Protein AF-A0A336MGF5-F1 (afdb_monomer_lite)

InterPro domains:
  IPR032062 Protein of unknown function DUF4803 [PF16061] (201-349)

Structure (mmCIF, N/CA/C/O backbone):
data_AF-A0A336MGF5-F1
#
_entry.id   AF-A0A336MGF5-F1
#
loop_
_atom_site.group_PDB
_atom_site.id
_atom_site.type_symbol
_atom_site.label_atom_id
_atom_site.label_alt_id
_atom_site.label_comp_id
_atom_site.label_asym_id
_atom_site.label_entity_id
_atom_site.label_seq_id
_atom_site.pdbx_PDB_ins_code
_atom_site.Cartn_x
_atom_site.Cartn_y
_atom_site.Cartn_z
_atom_site.occupancy
_atom_site.B_iso_or_equiv
_atom_site.auth_seq_id
_atom_site.auth_comp_id
_atom_site.auth_asym_id
_atom_site.auth_atom_id
_atom_site.pdbx_PDB_model_num
ATOM 1 N N . MET A 1 1 ? -18.785 -1.564 -81.494 1.00 33.06 1 MET A N 1
ATOM 2 C CA . MET A 1 1 ? -19.168 -2.661 -80.577 1.00 33.06 1 MET A CA 1
ATOM 3 C C . MET A 1 1 ? -18.343 -2.536 -79.312 1.00 33.06 1 MET A C 1
ATOM 5 O O . MET A 1 1 ? -17.205 -2.102 -79.390 1.00 33.06 1 MET A O 1
ATOM 9 N N . ARG A 1 2 ? -18.985 -2.800 -78.174 1.00 31.34 2 ARG A N 1
ATOM 10 C CA . ARG A 1 2 ? -18.570 -2.496 -76.798 1.00 31.34 2 ARG A CA 1
ATOM 11 C C . ARG A 1 2 ? -17.114 -2.870 -76.480 1.00 31.34 2 ARG A C 1
ATOM 13 O O . ARG A 1 2 ? -16.749 -4.030 -76.618 1.00 31.34 2 ARG A O 1
ATOM 20 N N . TYR A 1 3 ? -16.353 -1.908 -75.958 1.00 29.70 3 TYR A N 1
ATOM 21 C CA . TYR A 1 3 ? -15.193 -2.173 -75.107 1.00 29.70 3 TYR A CA 1
ATOM 22 C C . TYR A 1 3 ? -15.678 -2.208 -73.654 1.00 29.70 3 TYR A C 1
ATOM 24 O O . TYR A 1 3 ? -16.155 -1.204 -73.132 1.00 29.70 3 TYR A O 1
ATOM 32 N N . PHE A 1 4 ? -15.599 -3.382 -73.035 1.00 33.72 4 PHE A N 1
ATOM 33 C CA . PHE A 1 4 ? -15.718 -3.592 -71.594 1.00 33.72 4 PHE A CA 1
ATOM 34 C C . PHE A 1 4 ? -14.591 -4.559 -71.213 1.00 33.72 4 PHE A C 1
ATOM 36 O O . PHE A 1 4 ? -14.563 -5.685 -71.698 1.00 33.72 4 PHE A O 1
ATOM 43 N N . ASN A 1 5 ? -13.632 -4.066 -70.434 1.00 28.97 5 ASN A N 1
ATOM 44 C CA . ASN A 1 5 ? -12.507 -4.768 -69.805 1.00 28.97 5 ASN A CA 1
ATOM 45 C C . ASN A 1 5 ? -11.936 -3.740 -68.798 1.00 28.97 5 ASN A C 1
ATOM 47 O O . ASN A 1 5 ? -11.791 -2.581 -69.171 1.00 28.97 5 ASN A O 1
ATOM 51 N N . THR A 1 6 ? -11.663 -4.004 -67.519 1.00 35.12 6 THR A N 1
ATOM 52 C CA . THR A 1 6 ? -11.442 -5.271 -66.815 1.00 35.12 6 THR A CA 1
ATOM 53 C C . THR A 1 6 ? -11.690 -5.055 -65.309 1.00 35.12 6 THR A C 1
ATOM 55 O O . THR A 1 6 ? -11.417 -3.983 -64.771 1.00 35.12 6 THR A O 1
ATOM 58 N N . ASN A 1 7 ? -12.221 -6.093 -64.663 1.00 30.45 7 ASN A N 1
ATOM 59 C CA . ASN A 1 7 ? -12.458 -6.300 -63.229 1.00 30.45 7 ASN A CA 1
ATOM 60 C C . ASN A 1 7 ? -11.236 -5.989 -62.338 1.00 30.45 7 ASN A C 1
ATOM 62 O O . ASN A 1 7 ? -10.098 -6.207 -62.740 1.00 30.45 7 ASN A O 1
ATOM 66 N N . TYR A 1 8 ? -11.432 -5.376 -61.163 1.00 38.47 8 TYR A N 1
ATOM 67 C CA . TYR A 1 8 ? -11.585 -6.067 -59.867 1.00 38.47 8 TYR A CA 1
ATOM 68 C C . TYR A 1 8 ? -10.577 -7.208 -59.660 1.00 38.47 8 TYR A C 1
ATOM 70 O O . TYR A 1 8 ? -10.730 -8.268 -60.251 1.00 38.47 8 TYR A O 1
ATOM 78 N N . ILE A 1 9 ? -9.589 -6.964 -58.793 1.00 35.75 9 ILE A N 1
ATOM 79 C CA . ILE A 1 9 ? -9.128 -7.777 -57.648 1.00 35.75 9 ILE A CA 1
ATOM 80 C C . ILE A 1 9 ? -7.899 -7.026 -57.104 1.00 35.75 9 ILE A C 1
ATOM 82 O O . ILE A 1 9 ? -6.764 -7.254 -57.503 1.00 35.75 9 ILE A O 1
ATOM 86 N N . ILE A 1 10 ? -8.134 -6.052 -56.221 1.00 35.75 10 ILE A N 1
ATOM 87 C CA . ILE A 1 10 ? -7.136 -5.677 -55.218 1.00 35.75 10 ILE A CA 1
ATOM 88 C C . ILE A 1 10 ? -7.645 -6.326 -53.947 1.00 35.75 10 ILE A C 1
ATOM 90 O O . ILE A 1 10 ? -8.631 -5.893 -53.350 1.00 35.75 10 ILE A O 1
ATOM 94 N N . SER A 1 11 ? -7.023 -7.459 -53.645 1.00 33.91 11 SER A N 1
ATOM 95 C CA . SER A 1 11 ? -7.280 -8.267 -52.473 1.00 33.91 11 SER A CA 1
ATOM 96 C C . SER A 1 11 ? -7.230 -7.406 -51.221 1.00 33.91 11 SER A C 1
ATOM 98 O O . SER A 1 11 ? -6.234 -6.755 -50.911 1.00 33.91 11 SER A O 1
ATOM 100 N N . ILE A 1 12 ? -8.346 -7.461 -50.507 1.00 34.75 12 ILE A N 1
ATOM 101 C CA . ILE A 1 12 ? -8.486 -7.165 -49.093 1.00 34.75 12 ILE A CA 1
ATOM 102 C C . ILE A 1 12 ? -7.440 -8.016 -48.368 1.00 34.75 12 ILE A C 1
ATOM 104 O O . ILE A 1 12 ? -7.666 -9.187 -48.066 1.00 34.75 12 ILE A O 1
ATOM 108 N N . LEU A 1 13 ? -6.267 -7.440 -48.121 1.00 32.84 13 LEU A N 1
ATOM 109 C CA . LEU A 1 13 ? -5.350 -7.962 -47.125 1.00 32.84 13 LEU A CA 1
ATOM 110 C C . LEU A 1 13 ? -5.934 -7.516 -45.790 1.00 32.84 13 LEU A C 1
ATOM 112 O O . LEU A 1 13 ? -5.762 -6.384 -45.342 1.00 32.84 13 LEU A O 1
ATOM 116 N N . PHE A 1 14 ? -6.742 -8.420 -45.237 1.00 34.44 14 PHE A N 1
ATOM 117 C CA . PHE A 1 14 ? -7.121 -8.479 -43.837 1.00 34.44 14 PHE A CA 1
ATOM 118 C C . PHE A 1 14 ? -5.841 -8.307 -43.005 1.00 34.44 14 PHE A C 1
ATOM 120 O O . PHE A 1 14 ? -5.171 -9.271 -42.645 1.00 34.44 14 PHE A O 1
ATOM 127 N N . ILE A 1 15 ? -5.496 -7.063 -42.672 1.00 35.25 15 ILE A N 1
ATOM 128 C CA . ILE A 1 15 ? -4.812 -6.780 -41.418 1.00 35.25 15 ILE A CA 1
ATOM 129 C C . ILE A 1 15 ? -5.893 -7.033 -40.380 1.00 35.25 15 ILE A C 1
ATOM 131 O O . ILE A 1 15 ? -6.630 -6.139 -39.967 1.00 35.25 15 ILE A O 1
ATOM 135 N N . SER A 1 16 ? -6.061 -8.310 -40.041 1.00 32.62 16 SER A N 1
ATOM 136 C CA . SER A 1 16 ? -6.659 -8.694 -38.782 1.00 32.62 16 SER A CA 1
ATOM 137 C C . SER A 1 16 ? -5.954 -7.853 -37.732 1.00 32.62 16 SER A C 1
ATOM 139 O O . SER A 1 16 ? -4.754 -8.022 -37.501 1.00 32.62 16 SER A O 1
ATOM 141 N N . LEU A 1 17 ? -6.704 -6.917 -37.150 1.00 31.48 17 LEU A N 1
ATOM 142 C CA . LEU A 1 17 ? -6.459 -6.414 -35.817 1.00 31.48 17 LEU A CA 1
ATOM 143 C C . LEU A 1 17 ? -6.298 -7.639 -34.907 1.00 31.48 17 LEU A C 1
ATOM 145 O O . LEU A 1 17 ? -7.237 -8.092 -34.263 1.00 31.48 17 LEU A O 1
ATOM 149 N N . LEU A 1 18 ? -5.087 -8.176 -34.837 1.00 33.62 18 LEU A N 1
ATOM 150 C CA . LEU A 1 18 ? -4.577 -8.706 -33.596 1.00 33.62 18 LEU A CA 1
ATOM 151 C C . LEU A 1 18 ? -4.303 -7.458 -32.771 1.00 33.62 18 LEU A C 1
ATOM 153 O O . LEU A 1 18 ? -3.195 -6.928 -32.735 1.00 33.62 18 LEU A O 1
ATOM 157 N N . THR A 1 19 ? -5.367 -6.941 -32.155 1.00 33.25 19 THR A N 1
ATOM 158 C CA . THR A 1 19 ? -5.234 -6.189 -30.918 1.00 33.25 19 THR A CA 1
ATOM 159 C C . THR A 1 19 ? -4.435 -7.091 -29.991 1.00 33.25 19 THR A C 1
ATOM 161 O O . THR A 1 19 ? -4.987 -8.021 -29.405 1.00 33.25 19 THR A O 1
ATOM 164 N N . LEU A 1 20 ? -3.119 -6.880 -29.935 1.00 33.62 20 LEU A N 1
ATOM 165 C CA . LEU A 1 20 ? -2.262 -7.441 -28.905 1.00 33.62 20 LEU A CA 1
ATOM 166 C C . LEU A 1 20 ? -2.922 -7.080 -27.570 1.00 33.62 20 LEU A C 1
ATOM 168 O O . LEU A 1 20 ? -3.019 -5.892 -27.252 1.00 33.62 20 LEU A O 1
ATOM 172 N N . PRO A 1 21 ? -3.420 -8.057 -26.795 1.00 39.34 21 PRO A N 1
ATOM 173 C CA . PRO A 1 21 ? -4.157 -7.769 -25.576 1.00 39.34 21 PRO A CA 1
ATOM 174 C C . PRO A 1 21 ? -3.166 -7.508 -24.442 1.00 39.34 21 PRO A C 1
ATOM 176 O O . PRO A 1 21 ? -3.151 -8.231 -23.463 1.00 39.34 21 PRO A O 1
ATOM 179 N N . HIS A 1 22 ? -2.259 -6.542 -24.587 1.00 41.38 22 HIS A N 1
ATOM 180 C CA . HIS A 1 22 ? -1.179 -6.346 -23.619 1.00 41.38 22 HIS A CA 1
ATOM 181 C C . HIS A 1 22 ? -0.763 -4.875 -23.523 1.00 41.38 22 HIS A C 1
ATOM 183 O O . HIS A 1 22 ? 0.339 -4.513 -23.916 1.00 41.38 22 HIS A O 1
ATOM 189 N N . CYS A 1 23 ? -1.650 -4.019 -22.999 1.00 32.31 23 CYS A N 1
ATOM 190 C CA . CYS A 1 23 ? -1.237 -2.788 -22.297 1.00 32.31 23 CYS A CA 1
ATOM 191 C C . CYS A 1 23 ? -2.324 -2.158 -21.394 1.00 32.31 23 CYS A C 1
ATOM 193 O O . CYS A 1 23 ? -2.196 -1.002 -21.004 1.00 32.31 23 CYS A O 1
ATOM 195 N N . TYR A 1 24 ? -3.403 -2.880 -21.055 1.00 36.78 24 TYR A N 1
ATOM 196 C CA . TYR A 1 24 ? -4.498 -2.334 -20.230 1.00 36.78 24 TYR A CA 1
ATOM 197 C C . TYR A 1 24 ? -4.428 -2.714 -18.743 1.00 36.78 24 TYR A C 1
ATOM 199 O O . TYR A 1 24 ? -4.936 -1.964 -17.915 1.00 36.78 24 TYR A O 1
ATOM 207 N N . ALA A 1 25 ? -3.734 -3.801 -18.387 1.00 41.50 25 ALA A N 1
ATOM 208 C CA . ALA A 1 25 ? -3.779 -4.358 -17.031 1.00 41.50 25 ALA A CA 1
ATOM 209 C C . ALA A 1 25 ? -3.294 -3.388 -15.929 1.00 41.50 25 ALA A C 1
ATOM 211 O O . ALA A 1 25 ? -3.914 -3.283 -14.881 1.00 41.50 25 ALA A O 1
ATOM 212 N N . VAL A 1 26 ? -2.231 -2.606 -16.168 1.00 44.34 26 VAL A N 1
ATOM 213 C CA . VAL A 1 26 ? -1.645 -1.751 -15.109 1.00 44.34 26 VAL A CA 1
ATOM 214 C C . VAL A 1 26 ? -2.487 -0.502 -14.808 1.00 44.34 26 VAL A C 1
ATOM 216 O O . VAL A 1 26 ? -2.501 -0.020 -13.677 1.00 44.34 26 VAL A O 1
ATOM 219 N N . ILE A 1 27 ? -3.201 0.033 -15.805 1.00 50.16 27 ILE A N 1
ATOM 220 C CA . ILE A 1 27 ? -4.109 1.178 -15.607 1.00 50.16 27 ILE A CA 1
ATOM 221 C C . ILE A 1 27 ? -5.398 0.719 -14.905 1.00 50.16 27 ILE A C 1
ATOM 223 O O . ILE A 1 27 ? -5.966 1.472 -14.113 1.00 50.16 27 ILE A O 1
ATOM 227 N N . GLU A 1 28 ? -5.835 -0.514 -15.166 1.00 54.12 28 GLU A N 1
ATOM 228 C CA . GLU A 1 28 ? -6.998 -1.134 -14.526 1.00 54.12 28 GLU A CA 1
ATOM 229 C C . GLU A 1 28 ? -6.768 -1.335 -13.015 1.00 54.12 28 GLU A C 1
ATOM 231 O O . GLU A 1 28 ? -7.574 -0.860 -12.215 1.00 54.12 28 GLU A O 1
ATOM 236 N N . ASP A 1 29 ? -5.599 -1.849 -12.613 1.00 55.22 29 ASP A N 1
ATOM 237 C CA . ASP A 1 29 ? -5.256 -2.099 -11.201 1.00 55.22 29 ASP A CA 1
ATOM 238 C C . ASP A 1 29 ? -5.305 -0.835 -10.309 1.00 55.22 29 ASP A C 1
ATOM 240 O O . ASP A 1 29 ? -5.747 -0.879 -9.159 1.00 55.22 29 ASP A O 1
ATOM 244 N N . VAL A 1 30 ? -4.854 0.325 -10.810 1.00 56.94 30 VAL A N 1
ATOM 245 C CA . VAL A 1 30 ? -4.878 1.598 -10.049 1.00 56.94 30 VAL A CA 1
ATOM 246 C C . VAL A 1 30 ? -6.302 2.133 -9.912 1.00 56.94 30 VAL A C 1
ATOM 248 O O . VAL A 1 30 ? -6.693 2.630 -8.849 1.00 56.94 30 VAL A O 1
ATOM 251 N N . LEU A 1 31 ? -7.092 2.038 -10.988 1.00 62.12 31 LEU A N 1
ATOM 252 C CA . LEU A 1 31 ? -8.512 2.375 -10.938 1.00 62.12 31 LEU A CA 1
ATOM 253 C C . LEU A 1 31 ? -9.222 1.510 -9.900 1.00 62.12 31 LEU A C 1
ATOM 255 O O . LEU A 1 31 ? -10.086 2.021 -9.189 1.00 62.12 31 LEU A O 1
ATOM 259 N N . ASP A 1 32 ? -8.814 0.255 -9.753 1.00 75.56 32 ASP A N 1
ATOM 260 C CA . ASP A 1 32 ? -9.409 -0.669 -8.799 1.00 75.56 32 ASP A CA 1
ATOM 261 C C . ASP A 1 32 ? -9.046 -0.336 -7.348 1.00 75.56 32 ASP A C 1
ATOM 263 O O . ASP A 1 32 ? -9.948 -0.293 -6.510 1.00 75.56 32 ASP A O 1
ATOM 267 N N . VAL A 1 33 ? -7.798 0.037 -7.036 1.00 84.38 33 VAL A N 1
ATOM 268 C CA . VAL A 1 33 ? -7.431 0.491 -5.675 1.00 84.38 33 VAL A CA 1
ATOM 269 C C . VAL A 1 33 ? -8.136 1.801 -5.301 1.00 84.38 33 VAL A C 1
ATOM 271 O O . VAL A 1 33 ? -8.617 1.948 -4.172 1.00 84.38 33 VAL A O 1
ATOM 274 N N . LEU A 1 34 ? -8.257 2.756 -6.228 1.00 82.19 34 LEU A N 1
ATOM 275 C CA . LEU A 1 34 ? -8.970 4.018 -5.983 1.00 82.19 34 LEU A CA 1
ATOM 276 C C . LEU A 1 34 ? -10.483 3.810 -5.824 1.00 82.19 34 LEU A C 1
ATOM 278 O O . LEU A 1 34 ? -11.098 4.393 -4.924 1.00 82.19 34 LEU A O 1
ATOM 282 N N . ARG A 1 35 ? -11.092 2.967 -6.668 1.00 87.50 35 ARG A N 1
ATOM 283 C CA . ARG A 1 35 ? -12.505 2.571 -6.548 1.00 87.50 35 ARG A CA 1
ATOM 284 C C . ARG A 1 35 ? -12.755 1.877 -5.217 1.00 87.50 35 ARG A C 1
ATOM 286 O O . ARG A 1 35 ? -13.646 2.303 -4.483 1.00 87.50 35 ARG A O 1
ATOM 293 N N . LEU A 1 36 ? -11.921 0.899 -4.868 1.00 90.00 36 LEU A N 1
ATOM 294 C CA . LEU A 1 36 ? -11.972 0.199 -3.588 1.00 90.00 36 LEU A CA 1
ATOM 295 C C . LEU A 1 36 ? -11.871 1.181 -2.418 1.00 90.00 36 LEU A C 1
ATOM 297 O O . LEU A 1 36 ? -12.674 1.115 -1.489 1.00 90.00 36 LEU A O 1
ATOM 301 N N . SER A 1 37 ? -10.927 2.123 -2.475 1.00 90.25 37 SER A N 1
ATOM 302 C CA . SER A 1 37 ? -10.750 3.148 -1.441 1.00 90.25 37 SER A CA 1
ATOM 303 C C . SER A 1 37 ? -12.025 3.967 -1.251 1.00 90.25 37 SER A C 1
ATOM 305 O O . SER A 1 37 ? -12.495 4.135 -0.125 1.00 90.25 37 SER A O 1
ATOM 307 N N . LYS A 1 38 ? -12.648 4.417 -2.347 1.00 90.69 38 LYS A N 1
ATOM 308 C CA . LYS A 1 38 ? -13.914 5.161 -2.307 1.00 90.69 38 LYS A CA 1
ATOM 309 C C . LYS A 1 38 ? -15.055 4.328 -1.719 1.00 90.69 38 LYS A C 1
ATOM 311 O O . LYS A 1 38 ? -15.804 4.832 -0.879 1.00 90.69 38 LYS A O 1
ATOM 316 N N . GLU A 1 39 ? -15.188 3.071 -2.137 1.00 92.62 39 GLU A N 1
ATOM 317 C CA . GLU A 1 39 ? -16.198 2.144 -1.614 1.00 92.62 39 GLU A CA 1
ATOM 318 C C . GLU A 1 39 ? -16.023 1.902 -0.114 1.00 92.62 39 GLU A C 1
ATOM 320 O O . GLU A 1 39 ? -16.991 1.970 0.644 1.00 92.62 39 GLU A O 1
ATOM 325 N N . ILE A 1 40 ? -14.790 1.673 0.338 1.00 93.06 40 ILE A N 1
ATOM 326 C CA . ILE A 1 40 ? -14.480 1.411 1.745 1.00 93.06 40 ILE A CA 1
ATOM 327 C C . ILE A 1 40 ? -14.712 2.653 2.601 1.00 93.06 40 ILE A C 1
ATOM 329 O O . ILE A 1 40 ? -15.353 2.549 3.646 1.00 93.06 40 ILE A O 1
ATOM 333 N N . VAL A 1 41 ? -14.277 3.834 2.159 1.00 92.44 41 VAL A N 1
ATOM 334 C CA . VAL A 1 41 ? -14.544 5.094 2.872 1.00 92.44 41 VAL A CA 1
ATOM 335 C C . VAL A 1 41 ? -16.052 5.348 2.980 1.00 92.44 41 VAL A C 1
ATOM 337 O O . VAL A 1 41 ? -16.535 5.733 4.045 1.00 92.44 41 VAL A O 1
ATOM 340 N N . SER A 1 42 ? -16.821 5.083 1.918 1.00 92.50 42 SER A N 1
ATOM 341 C CA . SER A 1 42 ? -18.287 5.192 1.939 1.00 92.50 42 SER A CA 1
ATOM 342 C C . SER A 1 42 ? -18.931 4.181 2.896 1.00 92.50 42 SER A C 1
ATOM 344 O O . SER A 1 42 ? -19.795 4.544 3.695 1.00 92.50 42 SER A O 1
ATOM 346 N N . SER A 1 43 ? -18.461 2.934 2.872 1.00 91.56 43 SER A N 1
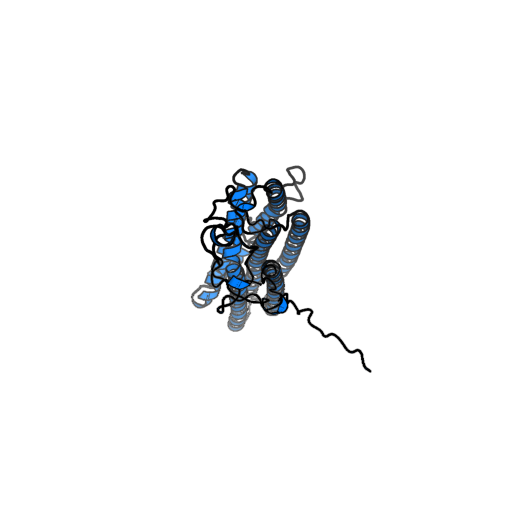ATOM 347 C CA . SER A 1 43 ? -18.874 1.849 3.766 1.00 91.56 43 SER A CA 1
ATOM 348 C C . SER A 1 43 ? -18.626 2.195 5.245 1.00 91.56 43 SER A C 1
ATOM 350 O O . SER A 1 43 ? -19.511 2.025 6.089 1.00 91.56 43 SER A O 1
ATOM 352 N N . ILE A 1 44 ? -17.455 2.757 5.564 1.00 93.44 44 ILE A N 1
ATOM 353 C CA . ILE A 1 44 ? -17.091 3.225 6.910 1.00 93.44 44 ILE A CA 1
ATOM 354 C C . ILE A 1 44 ? -17.982 4.396 7.338 1.00 93.44 44 ILE A C 1
ATOM 356 O O . ILE A 1 44 ? -18.523 4.377 8.443 1.00 93.44 44 ILE A O 1
ATOM 360 N N . ALA A 1 45 ? -18.197 5.385 6.465 1.00 91.25 45 ALA A N 1
ATOM 361 C CA . ALA A 1 45 ? -19.078 6.517 6.754 1.00 91.25 45 ALA A CA 1
ATOM 362 C C . ALA A 1 45 ? -20.520 6.064 7.046 1.00 91.25 45 ALA A C 1
ATOM 364 O O . ALA A 1 45 ? -21.124 6.506 8.021 1.00 91.25 45 ALA A O 1
ATOM 365 N N . GLY A 1 46 ? -21.051 5.119 6.263 1.00 88.12 46 GLY A N 1
ATOM 366 C CA . GLY A 1 46 ? -22.361 4.517 6.524 1.00 88.12 46 GLY A CA 1
ATOM 367 C C . GLY A 1 46 ? -22.427 3.766 7.859 1.00 88.12 46 GLY A C 1
ATOM 368 O O . GLY A 1 46 ? -23.476 3.742 8.498 1.00 88.12 46 GLY A O 1
ATOM 369 N N . THR A 1 47 ? -21.307 3.199 8.314 1.00 88.75 47 THR A N 1
ATOM 370 C CA . THR A 1 47 ? -21.223 2.505 9.609 1.00 88.75 47 THR A CA 1
ATOM 371 C C . THR A 1 47 ? -21.215 3.490 10.777 1.00 88.75 47 THR A C 1
ATOM 373 O O . THR A 1 47 ? -21.890 3.239 11.771 1.00 88.75 47 THR A O 1
ATOM 376 N N . TRP A 1 48 ? -20.546 4.641 10.650 1.00 89.56 48 TRP A N 1
ATOM 377 C CA . TRP A 1 48 ? -20.573 5.704 11.668 1.00 89.56 48 TRP A CA 1
ATOM 378 C C . TRP A 1 48 ? -21.990 6.193 11.976 1.00 89.56 48 TRP A C 1
ATOM 380 O O . TRP A 1 48 ? -22.337 6.336 13.150 1.00 89.56 48 TRP A O 1
ATOM 390 N N . ASN A 1 49 ? -22.842 6.325 10.953 1.00 85.12 49 ASN A N 1
ATOM 391 C CA . ASN A 1 49 ? -24.253 6.690 11.127 1.00 85.12 49 ASN A CA 1
ATOM 392 C C . ASN A 1 49 ? -25.014 5.714 12.050 1.00 85.12 49 ASN A C 1
ATOM 394 O O . ASN A 1 49 ? -25.973 6.109 12.711 1.00 85.12 49 ASN A O 1
ATOM 398 N N . LEU A 1 50 ? -24.597 4.441 12.126 1.00 77.88 50 LEU A N 1
ATOM 399 C CA . LEU A 1 50 ? -25.188 3.445 13.031 1.00 77.88 50 LEU A CA 1
ATOM 400 C C . LEU A 1 50 ? -24.763 3.659 14.493 1.00 77.88 50 LEU A C 1
ATOM 402 O O . LEU A 1 50 ? -25.518 3.324 15.411 1.00 77.88 50 LEU A O 1
ATOM 406 N N . VAL A 1 51 ? -23.553 4.185 14.713 1.00 78.56 51 VAL A N 1
ATOM 407 C CA . VAL A 1 51 ? -22.948 4.358 16.043 1.00 78.56 51 VAL A CA 1
ATOM 408 C C . VAL A 1 51 ? -23.345 5.694 16.675 1.00 78.56 51 VAL A C 1
ATOM 410 O O . VAL A 1 51 ? -23.540 5.753 17.889 1.00 78.56 51 VAL A O 1
ATOM 413 N N . GLU A 1 52 ? -23.541 6.752 15.883 1.00 71.62 52 GLU A N 1
ATOM 414 C CA . GLU A 1 52 ? -23.967 8.076 16.374 1.00 71.62 52 GLU A CA 1
ATOM 415 C C . GLU A 1 52 ? -25.349 8.077 17.040 1.00 71.62 52 GLU A C 1
ATOM 417 O O . GLU A 1 52 ? -25.606 8.880 17.931 1.00 71.62 52 GLU A O 1
ATOM 422 N N . GLN A 1 53 ? -26.208 7.113 16.709 1.00 64.56 53 GLN A N 1
ATOM 423 C CA . GLN A 1 53 ? -27.532 6.927 17.317 1.00 64.56 53 GLN A CA 1
ATOM 424 C C . GLN A 1 53 ? -27.477 6.287 18.723 1.00 64.56 53 GLN A C 1
ATOM 426 O O . GLN A 1 53 ? -28.409 5.586 19.121 1.00 64.56 53 GLN A O 1
ATOM 431 N N . THR A 1 54 ? -26.362 6.401 19.448 1.00 59.00 54 THR A N 1
ATOM 432 C CA . THR A 1 54 ? -26.171 5.772 20.767 1.00 59.00 54 THR A CA 1
ATOM 433 C C . THR A 1 54 ? -25.950 6.861 21.815 1.00 59.00 54 THR A C 1
ATOM 435 O O . THR A 1 54 ? -24.917 7.530 21.758 1.00 59.00 54 THR A O 1
ATOM 438 N N . PRO A 1 55 ? -26.887 7.077 22.755 1.00 59.00 55 PRO A N 1
ATOM 439 C CA . PRO A 1 55 ? -26.646 7.994 23.862 1.00 59.00 55 PRO A CA 1
ATOM 440 C C . PRO A 1 55 ? -25.507 7.454 24.739 1.00 59.00 55 PRO A C 1
ATOM 442 O O . PRO A 1 55 ? -25.455 6.260 25.006 1.00 59.00 55 PRO A O 1
ATOM 445 N N . LEU A 1 56 ? -24.603 8.329 25.192 1.00 57.31 56 LEU A N 1
ATOM 446 C CA . LEU A 1 56 ? -23.450 8.024 26.067 1.00 57.31 56 LEU A CA 1
ATOM 447 C C . LEU A 1 56 ? -23.850 7.702 27.527 1.00 57.31 56 LEU A C 1
ATOM 449 O O . LEU A 1 56 ? -23.070 7.900 28.452 1.00 57.31 56 LEU A O 1
ATOM 453 N N . THR A 1 57 ? -25.087 7.275 27.766 1.00 54.56 57 THR A N 1
ATOM 454 C CA . THR A 1 57 ? -25.622 7.059 29.114 1.00 54.56 57 THR A CA 1
ATOM 455 C C . THR A 1 57 ? -25.140 5.732 29.698 1.00 54.56 57 THR A C 1
ATOM 457 O O . THR A 1 57 ? -25.052 4.742 28.984 1.00 54.56 57 THR A O 1
ATOM 460 N N . ASN A 1 58 ? -24.884 5.687 31.008 1.00 52.28 58 ASN A N 1
ATOM 461 C CA . ASN A 1 58 ? -24.433 4.472 31.704 1.00 52.28 58 ASN A CA 1
ATOM 462 C C . ASN A 1 58 ? -25.499 3.352 31.778 1.00 52.28 58 ASN A C 1
ATOM 464 O O . ASN A 1 58 ? -25.147 2.218 32.078 1.00 52.28 58 ASN A O 1
ATOM 468 N N . ASP A 1 59 ? -26.766 3.649 31.461 1.00 51.69 59 ASP A N 1
ATOM 469 C CA . ASP A 1 59 ? -27.892 2.698 31.444 1.00 51.69 59 ASP A CA 1
ATOM 470 C C . ASP A 1 59 ? -28.300 2.316 30.009 1.00 51.69 59 ASP A C 1
ATOM 472 O O . ASP A 1 59 ? -29.422 2.566 29.564 1.00 51.69 59 ASP A O 1
ATOM 476 N N . ILE A 1 60 ? -27.378 1.745 29.231 1.00 56.56 60 ILE A N 1
ATOM 477 C CA . ILE A 1 60 ? -27.725 1.184 27.916 1.00 56.56 60 ILE A CA 1
ATOM 478 C C . ILE A 1 60 ? -28.058 -0.298 28.076 1.00 56.56 60 ILE A C 1
ATOM 480 O O . ILE A 1 60 ? -27.261 -1.086 28.580 1.00 56.56 60 ILE A O 1
ATOM 484 N N . ASP A 1 61 ? -29.230 -0.676 27.570 1.00 59.59 61 ASP A N 1
ATOM 485 C CA . ASP A 1 61 ? -29.719 -2.049 27.536 1.00 59.59 61 ASP A CA 1
ATOM 486 C C . ASP A 1 61 ? -28.715 -2.978 26.808 1.00 59.59 61 ASP A C 1
ATOM 488 O O . ASP A 1 61 ? -28.470 -2.860 25.599 1.00 59.59 61 ASP A O 1
ATOM 492 N N . LEU A 1 62 ? -28.118 -3.914 27.558 1.00 62.62 62 LEU A N 1
ATOM 493 C CA . LEU A 1 62 ? -27.121 -4.909 27.117 1.00 62.62 62 LEU A CA 1
ATOM 494 C C . LEU A 1 62 ? -27.440 -5.602 25.768 1.00 62.62 62 LEU A C 1
ATOM 496 O O . LEU A 1 62 ? -26.522 -5.798 24.962 1.00 62.62 62 LEU A O 1
ATOM 500 N N . PRO A 1 63 ? -28.700 -5.969 25.449 1.00 67.94 63 PRO A N 1
ATOM 501 C CA . PRO A 1 63 ? -29.055 -6.575 24.166 1.00 67.94 63 PRO A CA 1
ATOM 502 C C . PRO A 1 63 ? -28.855 -5.640 22.964 1.00 67.94 63 PRO A C 1
ATOM 504 O O . PRO A 1 63 ? -28.535 -6.103 21.865 1.00 67.94 63 PRO A O 1
ATOM 507 N N . PHE A 1 64 ? -29.047 -4.331 23.139 1.00 65.38 64 PHE A N 1
ATOM 508 C CA . PHE A 1 64 ? -28.908 -3.344 22.067 1.00 65.38 64 PHE A CA 1
ATOM 509 C C . PHE A 1 64 ? -27.437 -3.101 21.711 1.00 65.38 64 PHE A C 1
ATOM 511 O O . PHE A 1 64 ? -27.089 -3.067 20.526 1.00 65.38 64 PHE A O 1
ATOM 518 N N . LEU A 1 65 ? -26.575 -3.036 22.730 1.00 70.31 65 LEU A N 1
ATOM 519 C CA . LEU A 1 65 ? -25.119 -2.971 22.588 1.00 70.31 65 LEU A CA 1
ATOM 520 C C . LEU A 1 65 ? -24.579 -4.154 21.781 1.00 70.31 65 LEU A C 1
ATOM 522 O O . LEU A 1 65 ? -23.952 -3.947 20.742 1.00 70.31 65 LEU A O 1
ATOM 526 N N . LYS A 1 66 ? -24.939 -5.385 22.171 1.00 76.31 66 LYS A N 1
ATOM 527 C CA . LYS A 1 66 ? -24.511 -6.608 21.468 1.00 76.31 66 LYS A CA 1
ATOM 528 C C . LYS A 1 66 ? -24.947 -6.639 20.000 1.00 76.31 66 LYS A C 1
ATOM 530 O O . LYS A 1 66 ? -24.209 -7.106 19.134 1.00 76.31 66 LYS A O 1
ATOM 535 N N . ARG A 1 67 ? -26.145 -6.130 19.675 1.00 79.75 67 ARG A N 1
ATOM 536 C CA . ARG A 1 67 ? -26.617 -6.051 18.277 1.00 79.75 67 ARG A CA 1
ATOM 537 C C . ARG A 1 67 ? -25.817 -5.047 17.449 1.00 79.75 67 ARG A C 1
ATOM 539 O O . ARG A 1 67 ? -25.529 -5.336 16.288 1.00 79.75 67 ARG A O 1
ATOM 546 N N . LYS A 1 68 ? -25.495 -3.876 18.004 1.00 80.25 68 LYS A N 1
ATOM 547 C CA . LYS A 1 68 ? -24.698 -2.846 17.316 1.00 80.25 68 LYS A CA 1
ATOM 548 C C . LYS A 1 68 ? -23.256 -3.296 17.122 1.00 80.25 68 LYS A C 1
ATOM 550 O O . LYS A 1 68 ? -22.765 -3.257 15.998 1.00 80.25 68 LYS A O 1
ATOM 555 N N . GLU A 1 69 ? -22.640 -3.817 18.175 1.00 85.00 69 GLU A N 1
ATOM 556 C CA . GLU A 1 69 ? -21.314 -4.431 18.133 1.00 85.00 69 GLU A CA 1
ATOM 557 C C . GLU A 1 69 ? -21.233 -5.500 17.037 1.00 85.00 69 GLU A C 1
ATOM 559 O O . GLU A 1 69 ? -20.375 -5.425 16.160 1.00 85.00 69 GLU A O 1
ATOM 564 N N . LYS A 1 70 ? -22.190 -6.437 16.998 1.00 86.50 70 LYS A N 1
ATOM 565 C CA . LYS A 1 70 ? -22.246 -7.475 15.960 1.00 86.50 70 LYS A CA 1
ATOM 566 C C . LYS A 1 70 ? -22.254 -6.893 14.545 1.00 86.50 70 LYS A C 1
ATOM 568 O O . LYS A 1 70 ? -21.580 -7.429 13.670 1.00 86.50 70 LYS A O 1
ATOM 573 N N . LYS A 1 71 ? -22.996 -5.806 14.304 1.00 87.62 71 LYS A N 1
ATOM 574 C CA . LYS A 1 71 ? -23.020 -5.135 12.993 1.00 87.62 71 LYS A CA 1
ATOM 575 C C . LYS A 1 71 ? -21.667 -4.513 12.645 1.00 87.62 71 LYS A C 1
ATOM 577 O O . LYS A 1 71 ? -21.230 -4.657 11.508 1.00 87.62 71 LYS A O 1
ATOM 582 N N . ILE A 1 72 ? -21.007 -3.863 13.605 1.00 89.19 72 ILE A N 1
ATOM 583 C CA . ILE A 1 72 ? -19.674 -3.269 13.414 1.00 89.19 72 ILE A CA 1
ATOM 584 C C . ILE A 1 72 ? -18.654 -4.365 13.094 1.00 89.19 72 ILE A C 1
ATOM 586 O O . ILE A 1 72 ? -17.944 -4.262 12.100 1.00 89.19 72 ILE A O 1
ATOM 590 N N . LEU A 1 73 ? -18.630 -5.448 13.875 1.00 89.44 73 LEU A N 1
ATOM 591 C CA . LEU A 1 73 ? -17.702 -6.566 13.686 1.00 89.44 73 LEU A CA 1
ATOM 592 C C . LEU A 1 73 ? -17.896 -7.256 12.330 1.00 89.44 73 LEU A C 1
ATOM 594 O O . LEU A 1 73 ? -16.922 -7.495 11.624 1.00 89.44 73 LEU A O 1
ATOM 598 N N . LEU A 1 74 ? -19.144 -7.485 11.903 1.00 89.62 74 LEU A N 1
ATOM 599 C CA . LEU A 1 74 ? -19.427 -7.998 10.556 1.00 89.62 74 LEU A CA 1
ATOM 600 C C . LEU A 1 74 ? -18.875 -7.073 9.464 1.00 89.62 74 LEU A C 1
ATOM 602 O O . LEU A 1 74 ? -18.340 -7.546 8.460 1.00 89.62 74 LEU A O 1
ATOM 606 N N . LYS A 1 75 ? -18.981 -5.756 9.666 1.00 91.81 75 LYS A N 1
ATOM 607 C CA . LYS A 1 75 ? -18.500 -4.762 8.707 1.00 91.81 75 LYS A CA 1
ATOM 608 C C . LYS A 1 75 ? -16.978 -4.673 8.662 1.00 91.81 75 LYS A C 1
ATOM 610 O O . LYS A 1 75 ? -16.430 -4.500 7.575 1.00 91.81 75 LYS A O 1
ATOM 615 N N . ILE A 1 76 ? -16.309 -4.863 9.800 1.00 92.38 76 ILE A N 1
ATOM 616 C CA . ILE A 1 76 ? -14.852 -5.021 9.878 1.00 92.38 76 ILE A CA 1
ATOM 617 C C . ILE A 1 76 ? -14.420 -6.207 9.015 1.00 92.38 76 ILE A C 1
ATOM 619 O O . ILE A 1 76 ? -13.614 -6.029 8.104 1.00 92.38 76 ILE A O 1
ATOM 623 N N . THR A 1 77 ? -15.011 -7.387 9.230 1.00 91.44 77 THR A N 1
ATOM 624 C CA . THR A 1 77 ? -14.661 -8.596 8.470 1.00 91.44 77 THR A CA 1
ATOM 625 C C . THR A 1 77 ? -14.929 -8.432 6.970 1.00 91.44 77 THR A C 1
ATOM 627 O O . THR A 1 77 ? -14.114 -8.858 6.153 1.00 91.44 77 THR A O 1
ATOM 630 N N . GLU A 1 78 ? -16.045 -7.800 6.586 1.00 91.62 78 GLU A N 1
ATOM 631 C CA . GLU A 1 78 ? -16.378 -7.517 5.182 1.00 91.62 78 GLU A CA 1
ATOM 632 C C . GLU A 1 78 ? -15.334 -6.603 4.523 1.00 91.62 78 GLU A C 1
ATOM 634 O O . GLU A 1 78 ? -14.802 -6.932 3.460 1.00 91.62 78 GLU A O 1
ATOM 639 N N . VAL A 1 79 ? -15.025 -5.465 5.155 1.00 93.25 79 VAL A N 1
ATOM 640 C CA . VAL A 1 79 ? -14.068 -4.482 4.629 1.00 93.25 79 VAL A CA 1
ATOM 641 C C . VAL A 1 79 ? -12.665 -5.076 4.558 1.00 93.25 79 VAL A C 1
ATOM 643 O O . VAL A 1 79 ? -12.015 -4.959 3.523 1.00 93.25 79 VAL A O 1
ATOM 646 N N . GLN A 1 80 ? -12.210 -5.761 5.608 1.00 91.94 80 GLN A N 1
ATOM 647 C CA . GLN A 1 80 ? -10.886 -6.381 5.621 1.00 91.94 80 GLN A CA 1
ATOM 648 C C . GLN A 1 80 ? -10.755 -7.477 4.563 1.00 91.94 80 GLN A C 1
ATOM 650 O O . GLN A 1 80 ? -9.756 -7.491 3.852 1.00 91.94 80 GLN A O 1
ATOM 655 N N . ARG A 1 81 ? -11.773 -8.332 4.367 1.00 91.00 81 ARG A N 1
ATOM 656 C CA . ARG A 1 81 ? -11.752 -9.320 3.274 1.00 91.00 81 ARG A CA 1
ATOM 657 C C . ARG A 1 81 ? -11.610 -8.667 1.907 1.00 91.00 81 ARG A C 1
ATOM 659 O O . ARG A 1 81 ? -10.851 -9.171 1.089 1.00 91.00 81 ARG A O 1
ATOM 666 N N . ARG A 1 82 ? -12.338 -7.577 1.646 1.00 91.94 82 ARG A N 1
ATOM 667 C CA . ARG A 1 82 ? -12.241 -6.861 0.365 1.00 91.94 82 ARG A CA 1
ATOM 668 C C . ARG A 1 82 ? -10.831 -6.319 0.136 1.00 91.94 82 ARG A C 1
ATOM 670 O O . ARG A 1 82 ? -10.287 -6.524 -0.941 1.00 91.94 82 ARG A O 1
ATOM 677 N N . ILE A 1 83 ? -10.227 -5.705 1.155 1.00 92.19 83 ILE A N 1
ATOM 678 C CA . ILE A 1 83 ? -8.843 -5.221 1.067 1.00 92.19 83 ILE A CA 1
ATOM 679 C C . ILE A 1 83 ? -7.864 -6.380 0.837 1.00 92.19 83 ILE A C 1
ATOM 681 O O . ILE A 1 83 ? -7.015 -6.291 -0.045 1.00 92.19 83 ILE A O 1
ATOM 685 N N . ASP A 1 84 ? -7.991 -7.468 1.601 1.00 90.06 84 ASP A N 1
ATOM 686 C CA . ASP A 1 84 ? -7.111 -8.637 1.501 1.00 90.06 84 ASP A CA 1
ATOM 687 C C . ASP A 1 84 ? -7.214 -9.313 0.122 1.00 90.06 84 ASP A C 1
ATOM 689 O O . ASP A 1 84 ? -6.221 -9.817 -0.400 1.00 90.06 84 ASP A O 1
ATOM 693 N N . LEU A 1 85 ? -8.405 -9.345 -0.487 1.00 90.19 85 LEU A N 1
ATOM 694 C CA . LEU A 1 85 ? -8.599 -9.877 -1.838 1.00 90.19 85 LEU A CA 1
ATOM 695 C C . LEU A 1 85 ? -7.827 -9.052 -2.871 1.00 90.19 85 LEU A C 1
ATOM 697 O O . LEU A 1 85 ? -7.071 -9.629 -3.652 1.00 90.19 85 LEU A O 1
ATOM 701 N N . THR A 1 86 ? -7.963 -7.725 -2.835 1.00 89.81 86 THR A N 1
ATOM 702 C CA . THR A 1 86 ? -7.228 -6.829 -3.737 1.00 89.81 86 THR A CA 1
ATOM 703 C C . THR A 1 86 ? -5.723 -6.912 -3.500 1.00 89.81 86 THR A C 1
ATOM 705 O O . THR A 1 86 ? -4.960 -7.042 -4.448 1.00 89.81 86 THR A O 1
ATOM 708 N N . GLU A 1 87 ? -5.267 -6.948 -2.248 1.00 87.81 87 GLU A N 1
ATOM 709 C CA . GLU A 1 87 ? -3.844 -7.136 -1.955 1.00 87.81 87 GLU A CA 1
ATOM 710 C C . GLU A 1 87 ? -3.308 -8.466 -2.510 1.00 87.81 87 GLU A C 1
ATOM 712 O O . GLU A 1 87 ? -2.228 -8.501 -3.099 1.00 87.81 87 GLU A O 1
ATOM 717 N N . ASN A 1 88 ? -4.061 -9.562 -2.376 1.00 87.44 88 ASN A N 1
ATOM 718 C CA . ASN A 1 88 ? -3.646 -10.865 -2.896 1.00 87.44 88 ASN A CA 1
ATOM 719 C C . ASN A 1 88 ? -3.567 -10.895 -4.426 1.00 87.44 88 ASN A C 1
ATOM 721 O O . ASN A 1 88 ? -2.654 -11.524 -4.961 1.00 87.44 88 ASN A O 1
ATOM 725 N N . GLN A 1 89 ? -4.472 -10.204 -5.127 1.00 84.19 89 GLN A N 1
ATOM 726 C CA . GLN A 1 89 ? -4.403 -10.048 -6.587 1.00 84.19 89 GLN A CA 1
ATOM 727 C C . GLN A 1 89 ? -3.106 -9.348 -7.016 1.00 84.19 89 GLN A C 1
ATOM 729 O O . GLN A 1 89 ? -2.514 -9.695 -8.034 1.00 84.19 89 GLN A O 1
ATOM 734 N N . MET A 1 90 ? -2.621 -8.415 -6.197 1.00 81.75 90 MET A N 1
ATOM 735 C CA . MET A 1 90 ? -1.444 -7.598 -6.495 1.00 81.75 90 MET A CA 1
ATOM 736 C C . MET A 1 90 ? -0.139 -8.186 -5.958 1.00 81.75 90 MET A C 1
ATOM 738 O O . MET A 1 90 ? 0.937 -7.722 -6.327 1.00 81.75 90 MET A O 1
ATOM 742 N N . LYS A 1 91 ? -0.208 -9.212 -5.103 1.00 81.50 91 LYS A N 1
ATOM 743 C CA . LYS A 1 91 ? 0.937 -9.757 -4.364 1.00 81.50 91 LYS A CA 1
ATOM 744 C C . LYS A 1 91 ? 2.077 -10.208 -5.271 1.00 81.50 91 LYS A C 1
ATOM 746 O O . LYS A 1 91 ? 3.228 -9.869 -5.011 1.00 81.50 91 LYS A O 1
ATOM 751 N N . ASN A 1 92 ? 1.760 -10.967 -6.320 1.00 75.94 92 ASN A N 1
ATOM 752 C CA . ASN A 1 92 ? 2.776 -11.463 -7.246 1.00 75.94 92 ASN A CA 1
ATOM 753 C C . ASN A 1 92 ? 3.454 -10.285 -7.940 1.00 75.94 92 ASN A C 1
ATOM 755 O O . ASN A 1 92 ? 4.670 -10.149 -7.874 1.00 75.94 92 ASN A O 1
ATOM 759 N N . THR A 1 93 ? 2.651 -9.402 -8.532 1.00 73.56 93 THR A N 1
ATOM 760 C CA . THR A 1 93 ? 3.119 -8.204 -9.223 1.00 73.56 93 THR A CA 1
ATOM 761 C C . THR A 1 93 ? 4.014 -7.353 -8.326 1.00 73.56 93 THR A C 1
ATOM 763 O O . THR A 1 93 ? 5.120 -7.037 -8.738 1.00 73.56 93 THR A O 1
ATOM 766 N N . ALA A 1 94 ? 3.593 -7.073 -7.090 1.00 74.81 94 ALA A N 1
ATOM 767 C CA . ALA A 1 94 ? 4.353 -6.286 -6.122 1.00 74.81 94 ALA A CA 1
ATOM 768 C C . ALA A 1 94 ? 5.673 -6.950 -5.691 1.00 74.81 94 ALA A C 1
ATOM 770 O O . ALA A 1 94 ? 6.675 -6.254 -5.532 1.00 74.81 94 ALA A O 1
ATOM 771 N N . SER A 1 95 ? 5.699 -8.280 -5.517 1.00 77.00 95 SER A N 1
ATOM 772 C CA . SER A 1 95 ? 6.940 -9.013 -5.208 1.00 77.00 95 SER A CA 1
ATOM 773 C C . SER A 1 95 ? 7.951 -8.859 -6.340 1.00 77.00 95 SER A C 1
ATOM 775 O O . SER A 1 95 ? 9.088 -8.464 -6.095 1.00 77.00 95 SER A O 1
ATOM 777 N N . TRP A 1 96 ? 7.502 -9.062 -7.583 1.00 72.69 96 TRP A N 1
ATOM 778 C CA . TRP A 1 96 ? 8.329 -8.870 -8.775 1.00 72.69 96 TRP A CA 1
ATOM 779 C C . TRP A 1 96 ? 8.849 -7.434 -8.893 1.00 72.69 96 TRP A C 1
ATOM 781 O O . TRP A 1 96 ? 10.016 -7.245 -9.232 1.00 72.69 96 TRP A O 1
ATOM 791 N N . THR A 1 97 ? 8.027 -6.424 -8.579 1.00 75.19 97 THR A N 1
ATOM 792 C CA . THR A 1 97 ? 8.455 -5.017 -8.559 1.00 75.19 97 THR A CA 1
ATOM 793 C C . THR A 1 97 ? 9.578 -4.790 -7.554 1.00 75.19 97 THR A C 1
ATOM 795 O O . THR A 1 97 ? 10.582 -4.171 -7.886 1.00 75.19 97 THR A O 1
ATOM 798 N N . ILE A 1 98 ? 9.424 -5.282 -6.321 1.00 75.44 98 ILE A N 1
ATOM 799 C CA . ILE A 1 98 ? 10.411 -5.080 -5.252 1.00 75.44 98 ILE A CA 1
ATOM 800 C C . ILE A 1 98 ? 11.719 -5.799 -5.582 1.00 75.44 98 ILE A C 1
ATOM 802 O O . ILE A 1 98 ? 12.788 -5.228 -5.388 1.00 75.44 98 ILE A O 1
ATOM 806 N N . GLU A 1 99 ? 11.648 -7.029 -6.087 1.00 76.88 99 GLU A N 1
ATOM 807 C CA . GLU A 1 99 ? 12.824 -7.787 -6.524 1.00 76.88 99 GLU A CA 1
ATOM 808 C C . GLU A 1 99 ? 13.550 -7.067 -7.663 1.00 76.88 99 GLU A C 1
ATOM 810 O O . GLU A 1 99 ? 14.759 -6.862 -7.578 1.00 76.88 99 GLU A O 1
ATOM 815 N N . SER A 1 100 ? 12.800 -6.576 -8.653 1.00 73.00 100 SER A N 1
ATOM 816 C CA . SER A 1 100 ? 13.331 -5.777 -9.763 1.00 73.00 100 SER A CA 1
ATOM 817 C C . SER A 1 100 ? 14.045 -4.518 -9.263 1.00 73.00 100 SER A C 1
ATOM 819 O O . SER A 1 100 ? 15.184 -4.257 -9.642 1.00 73.00 100 SER A O 1
ATOM 821 N N . ILE A 1 101 ? 13.406 -3.764 -8.364 1.00 73.44 101 ILE A N 1
ATOM 822 C CA . ILE A 1 101 ? 13.974 -2.565 -7.737 1.00 73.44 101 ILE A CA 1
ATOM 823 C C . ILE A 1 101 ? 15.277 -2.916 -6.999 1.00 73.44 101 ILE A C 1
ATOM 825 O O . ILE A 1 101 ? 16.295 -2.259 -7.208 1.00 73.44 101 ILE A O 1
ATOM 829 N N . LYS A 1 102 ? 15.281 -3.977 -6.183 1.00 75.50 102 LYS A N 1
ATOM 830 C CA . LYS A 1 102 ? 16.466 -4.418 -5.426 1.00 75.50 102 LYS A CA 1
ATOM 831 C C . LYS A 1 102 ? 17.625 -4.841 -6.323 1.00 75.50 102 LYS A C 1
ATOM 833 O O . LYS A 1 102 ? 18.769 -4.512 -6.027 1.00 75.50 102 LYS A O 1
ATOM 838 N N . GLU A 1 103 ? 17.341 -5.562 -7.402 1.00 73.38 103 GLU A N 1
ATOM 839 C CA . GLU A 1 103 ? 18.362 -6.027 -8.343 1.00 73.38 103 GLU A CA 1
ATOM 840 C C . GLU A 1 103 ? 19.068 -4.851 -9.033 1.00 73.38 103 GLU A C 1
ATOM 842 O O . GLU A 1 103 ? 20.293 -4.843 -9.139 1.00 73.38 103 GLU A O 1
ATOM 847 N N . HIS A 1 104 ? 18.313 -3.819 -9.422 1.00 68.25 104 HIS A N 1
ATOM 848 C CA . HIS A 1 104 ? 18.846 -2.653 -10.138 1.00 68.25 104 HIS A CA 1
ATOM 849 C C . HIS A 1 104 ? 19.556 -1.661 -9.227 1.00 68.25 104 HIS A C 1
ATOM 851 O O . HIS A 1 104 ? 20.407 -0.903 -9.680 1.00 68.25 104 HIS A O 1
ATOM 857 N N . MET A 1 105 ? 19.193 -1.645 -7.948 1.00 72.56 105 MET A N 1
ATOM 858 C CA . MET A 1 105 ? 19.641 -0.630 -6.993 1.00 72.56 105 MET A CA 1
ATOM 859 C C . MET A 1 105 ? 20.630 -1.197 -5.983 1.00 72.56 105 MET A C 1
ATOM 861 O O . MET A 1 105 ? 20.842 -0.599 -4.930 1.00 72.56 105 MET A O 1
ATOM 865 N N . LYS A 1 106 ? 21.261 -2.330 -6.316 1.00 67.44 106 LYS A N 1
ATOM 866 C CA . LYS A 1 106 ? 22.226 -3.036 -5.467 1.00 67.44 106 LYS A CA 1
ATOM 867 C C . LYS A 1 106 ? 23.356 -2.133 -4.954 1.00 67.44 106 LYS A C 1
ATOM 869 O O . LYS A 1 106 ? 23.851 -2.357 -3.852 1.00 67.44 106 LYS A O 1
ATOM 874 N N . ASP A 1 107 ? 23.707 -1.096 -5.712 1.00 73.50 107 ASP A N 1
ATOM 875 C CA . ASP A 1 107 ? 24.786 -0.162 -5.376 1.00 73.50 107 ASP A CA 1
ATOM 876 C C . ASP A 1 107 ? 24.299 1.106 -4.640 1.00 73.50 107 ASP A C 1
ATOM 878 O O . ASP A 1 107 ? 25.110 1.896 -4.154 1.00 73.50 107 ASP A O 1
ATOM 882 N N . ASN A 1 108 ? 22.981 1.302 -4.489 1.00 80.75 108 ASN A N 1
ATOM 883 C CA . ASN A 1 108 ? 22.402 2.431 -3.761 1.00 80.75 108 ASN A CA 1
ATOM 884 C C . ASN A 1 108 ? 21.956 2.020 -2.351 1.00 80.75 108 ASN A C 1
ATOM 886 O O . ASN A 1 108 ? 20.775 1.797 -2.074 1.00 80.75 108 ASN A O 1
ATOM 890 N N . THR A 1 109 ? 22.913 1.992 -1.420 1.00 84.00 109 THR A N 1
ATOM 891 C CA . THR A 1 109 ? 22.677 1.618 -0.014 1.00 84.00 109 THR A CA 1
ATOM 892 C C . THR A 1 109 ? 21.573 2.446 0.650 1.00 84.00 109 THR A C 1
ATOM 894 O O . THR A 1 109 ? 20.825 1.936 1.480 1.00 84.00 109 THR A O 1
ATOM 897 N N . LYS A 1 110 ? 21.445 3.734 0.305 1.00 85.31 110 LYS A N 1
ATOM 898 C CA . LYS A 1 110 ? 20.436 4.619 0.907 1.00 85.31 110 LYS A CA 1
ATOM 899 C C . LYS A 1 110 ? 19.023 4.230 0.473 1.00 85.31 110 LYS A C 1
ATOM 901 O O . LYS A 1 110 ? 18.117 4.204 1.305 1.00 85.31 110 LYS A O 1
ATOM 906 N N . LEU A 1 111 ? 18.841 3.939 -0.812 1.00 84.44 111 LEU A N 1
ATOM 907 C CA . LEU A 1 111 ? 17.562 3.509 -1.361 1.00 84.44 111 LEU A CA 1
ATOM 908 C C . LEU A 1 111 ? 17.189 2.110 -0.866 1.00 84.44 111 LEU A C 1
ATOM 910 O O . LEU A 1 111 ? 16.046 1.901 -0.464 1.00 84.44 111 LEU A O 1
ATOM 914 N N . ASP A 1 112 ? 18.155 1.193 -0.793 1.00 84.31 112 ASP A N 1
ATOM 915 C CA . ASP A 1 112 ? 17.934 -0.146 -0.246 1.00 84.31 112 ASP A CA 1
ATOM 916 C C . ASP A 1 112 ? 17.472 -0.103 1.221 1.00 84.31 112 ASP A C 1
ATOM 918 O O . ASP A 1 112 ? 16.474 -0.733 1.578 1.00 84.31 112 ASP A O 1
ATOM 922 N N . LEU A 1 113 ? 18.118 0.712 2.065 1.00 88.06 113 LEU A N 1
ATOM 923 C CA . LEU A 1 113 ? 17.689 0.925 3.453 1.00 88.06 113 LEU A CA 1
ATOM 924 C C . LEU A 1 113 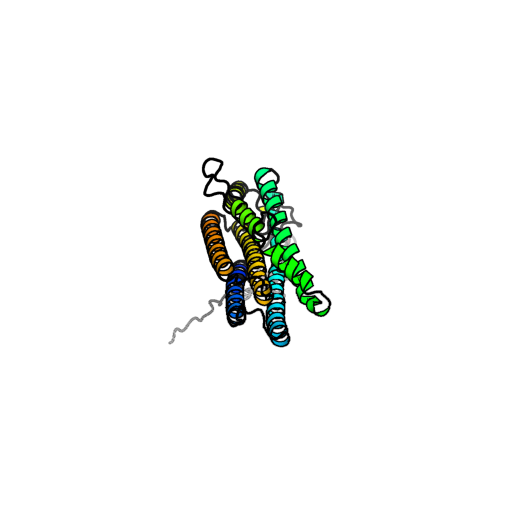? 16.272 1.508 3.533 1.00 88.06 113 LEU A C 1
ATOM 926 O O . LEU A 1 113 ? 15.465 1.053 4.346 1.00 88.06 113 LEU A O 1
ATOM 930 N N . ALA A 1 114 ? 15.950 2.483 2.679 1.00 89.25 114 ALA A N 1
ATOM 931 C CA . ALA A 1 114 ? 14.626 3.096 2.642 1.00 89.25 114 ALA A CA 1
ATOM 932 C C . ALA A 1 114 ? 13.539 2.091 2.216 1.00 89.25 114 ALA A C 1
ATOM 934 O O . ALA A 1 114 ? 12.457 2.068 2.800 1.00 89.25 114 ALA A O 1
ATOM 935 N N . ILE A 1 115 ? 13.816 1.220 1.244 1.00 87.88 115 ILE A N 1
ATOM 936 C CA . ILE A 1 115 ? 12.887 0.162 0.821 1.00 87.88 115 ILE A CA 1
ATOM 937 C C . ILE A 1 115 ? 12.695 -0.869 1.937 1.00 87.88 115 ILE A C 1
ATOM 939 O O . ILE A 1 115 ? 11.559 -1.251 2.219 1.00 87.88 115 ILE A O 1
ATOM 943 N N . HIS A 1 116 ? 13.769 -1.297 2.605 1.00 89.88 116 HIS A N 1
ATOM 944 C CA . HIS A 1 116 ? 13.675 -2.224 3.734 1.00 89.88 116 HIS A CA 1
ATOM 945 C C . HIS A 1 116 ? 12.860 -1.641 4.894 1.00 89.88 116 HIS A C 1
ATOM 947 O O . HIS A 1 116 ? 11.992 -2.331 5.435 1.00 89.88 116 HIS A O 1
ATOM 953 N N . GLU A 1 117 ? 13.080 -0.370 5.242 1.00 92.69 117 GLU A N 1
ATOM 954 C CA . GLU A 1 117 ? 12.282 0.324 6.258 1.00 92.69 117 GLU A CA 1
ATOM 955 C C . GLU A 1 117 ? 10.806 0.405 5.838 1.00 92.69 117 GLU A C 1
ATOM 957 O O . GLU A 1 117 ? 9.919 0.094 6.634 1.00 92.69 117 GLU A O 1
ATOM 962 N N . LEU A 1 118 ? 10.526 0.744 4.576 1.00 92.75 118 LEU A N 1
ATOM 963 C CA . LEU A 1 118 ? 9.161 0.789 4.058 1.00 92.75 118 LEU A CA 1
ATOM 964 C C . LEU A 1 118 ? 8.470 -0.580 4.166 1.00 92.75 118 LEU A C 1
ATOM 966 O O . LEU A 1 118 ? 7.335 -0.662 4.637 1.00 92.75 118 LEU A O 1
ATOM 970 N N . MET A 1 119 ? 9.154 -1.654 3.765 1.00 91.44 119 MET A N 1
ATOM 971 C CA . MET A 1 119 ? 8.642 -3.024 3.858 1.00 91.44 119 MET A CA 1
ATOM 972 C C . MET A 1 119 ? 8.320 -3.417 5.304 1.00 91.44 119 MET A C 1
ATOM 974 O O . MET A 1 119 ? 7.249 -3.974 5.550 1.00 91.44 119 MET A O 1
ATOM 978 N N . ASP A 1 120 ? 9.198 -3.114 6.264 1.00 94.69 120 ASP A N 1
ATOM 979 C CA . ASP A 1 120 ? 8.948 -3.384 7.686 1.00 94.69 120 ASP A CA 1
ATOM 980 C C . ASP A 1 120 ? 7.695 -2.648 8.189 1.00 94.69 120 ASP A C 1
ATOM 982 O O . ASP A 1 120 ? 6.802 -3.259 8.781 1.00 94.69 120 ASP A O 1
ATOM 986 N N . LEU A 1 121 ? 7.567 -1.354 7.884 1.00 96.62 121 LEU A N 1
ATOM 987 C CA . LEU A 1 121 ? 6.415 -0.548 8.297 1.00 96.62 121 LEU A CA 1
ATOM 988 C C . LEU A 1 121 ? 5.096 -1.077 7.704 1.00 96.62 121 LEU A C 1
ATOM 990 O O . LEU A 1 121 ? 4.107 -1.219 8.429 1.00 96.62 121 LEU A O 1
ATOM 994 N N . MET A 1 122 ? 5.076 -1.430 6.414 1.00 94.19 122 MET A N 1
ATOM 995 C CA . MET A 1 122 ? 3.896 -2.022 5.762 1.00 94.19 122 MET A CA 1
ATOM 996 C C . MET A 1 122 ? 3.539 -3.393 6.357 1.00 94.19 122 MET A C 1
ATOM 998 O O . MET A 1 122 ? 2.361 -3.701 6.572 1.00 94.19 122 MET A O 1
ATOM 1002 N N . ASN A 1 123 ? 4.545 -4.209 6.684 1.00 93.69 123 ASN A N 1
ATOM 1003 C CA . ASN A 1 123 ? 4.345 -5.506 7.327 1.00 93.69 123 ASN A CA 1
ATOM 1004 C C . ASN A 1 123 ? 3.738 -5.364 8.725 1.00 93.69 123 ASN A C 1
ATOM 1006 O O . ASN A 1 123 ? 2.838 -6.132 9.071 1.00 93.69 123 ASN A O 1
ATOM 1010 N N . ARG A 1 124 ? 4.154 -4.358 9.505 1.00 96.06 124 ARG A N 1
ATOM 1011 C CA . ARG A 1 124 ? 3.548 -4.060 10.812 1.00 96.06 124 ARG A CA 1
ATOM 1012 C C . ARG A 1 124 ? 2.069 -3.708 10.675 1.00 96.06 124 ARG A C 1
ATOM 1014 O O . ARG A 1 124 ? 1.257 -4.305 11.374 1.00 96.06 124 ARG A O 1
ATOM 1021 N N . ILE A 1 125 ? 1.692 -2.827 9.742 1.00 96.62 125 ILE A N 1
ATOM 1022 C CA . ILE A 1 125 ? 0.274 -2.509 9.468 1.00 96.62 125 ILE A CA 1
ATOM 1023 C C . ILE A 1 125 ? -0.512 -3.772 9.103 1.00 96.62 125 ILE A C 1
ATOM 1025 O O . ILE A 1 125 ? -1.593 -4.018 9.642 1.00 96.62 125 ILE A O 1
ATOM 1029 N N . SER A 1 126 ? 0.041 -4.606 8.224 1.00 94.50 126 SER A N 1
ATOM 1030 C CA . SER A 1 126 ? -0.603 -5.854 7.813 1.00 94.50 126 SER A CA 1
ATOM 1031 C C . SER A 1 126 ? -0.750 -6.854 8.961 1.00 94.50 126 SER A C 1
ATOM 1033 O O . SER A 1 126 ? -1.785 -7.513 9.056 1.00 94.50 126 SER A O 1
ATOM 1035 N N . ALA A 1 127 ? 0.232 -6.952 9.860 1.00 94.38 127 ALA A N 1
ATOM 1036 C CA . ALA A 1 127 ? 0.151 -7.796 11.049 1.00 94.38 127 ALA A CA 1
ATOM 1037 C C . ALA A 1 127 ? -0.960 -7.327 12.001 1.00 94.38 127 ALA A C 1
ATOM 1039 O O . ALA A 1 127 ? -1.773 -8.140 12.440 1.00 94.38 127 ALA A O 1
ATOM 1040 N N . GLN A 1 128 ? -1.054 -6.018 12.255 1.00 94.62 128 GLN A N 1
ATOM 1041 C CA . GLN A 1 128 ? -2.110 -5.448 13.098 1.00 94.62 128 GLN A CA 1
ATOM 1042 C C . GLN A 1 128 ? -3.503 -5.644 12.478 1.00 94.62 128 GLN A C 1
ATOM 1044 O O . GLN A 1 128 ? -4.443 -6.008 13.184 1.00 94.62 128 GLN A O 1
ATOM 1049 N N . SER A 1 129 ? -3.627 -5.503 11.153 1.00 94.50 129 SER A N 1
ATOM 1050 C CA . SER A 1 129 ? -4.888 -5.750 10.438 1.00 94.50 129 SER A CA 1
ATOM 1051 C C . SER A 1 129 ? -5.329 -7.206 10.555 1.00 94.50 129 SER A C 1
ATOM 1053 O O . SER A 1 129 ? -6.484 -7.480 10.887 1.00 94.50 129 SER A O 1
ATOM 1055 N N . LYS A 1 130 ? -4.398 -8.149 10.358 1.00 93.12 130 LYS A N 1
ATOM 1056 C CA . LYS A 1 130 ? -4.659 -9.585 10.523 1.00 93.12 130 LYS A CA 1
ATOM 1057 C C . LYS A 1 130 ? -5.070 -9.927 11.951 1.00 93.12 130 LYS A C 1
ATOM 1059 O O . LYS A 1 130 ? -6.009 -10.694 12.128 1.00 93.12 130 LYS A O 1
ATOM 1064 N N . MET A 1 131 ? -4.415 -9.337 12.952 1.00 92.25 131 MET A N 1
ATOM 1065 C CA . MET A 1 131 ? -4.769 -9.523 14.360 1.00 92.25 131 MET A CA 1
ATOM 1066 C C . MET A 1 131 ? -6.190 -9.029 14.650 1.00 92.25 131 MET A C 1
ATOM 1068 O O . MET A 1 131 ? -6.996 -9.786 15.186 1.00 92.25 131 MET A O 1
ATOM 10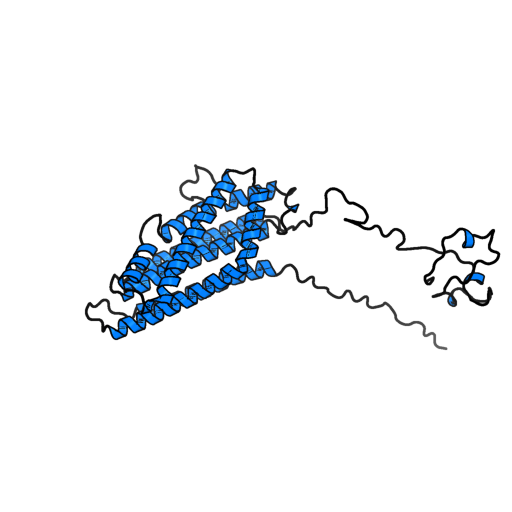72 N N . LEU A 1 132 ? -6.531 -7.803 14.229 1.00 91.88 132 LEU A N 1
ATOM 1073 C CA . LEU A 1 132 ? -7.885 -7.265 14.383 1.00 91.88 132 LEU A CA 1
ATOM 1074 C C . LEU A 1 132 ? -8.915 -8.182 13.717 1.00 91.88 132 LEU A C 1
ATOM 1076 O O . LEU A 1 132 ? -9.916 -8.537 14.337 1.00 91.88 132 LEU A O 1
ATOM 1080 N N . ARG A 1 133 ? -8.642 -8.614 12.481 1.00 90.88 133 ARG A N 1
ATOM 1081 C CA . ARG A 1 133 ? -9.520 -9.518 11.736 1.00 90.88 133 ARG A CA 1
ATOM 1082 C C . ARG A 1 133 ? -9.748 -10.818 12.492 1.00 90.88 133 ARG A C 1
ATOM 1084 O O . ARG A 1 133 ? -10.895 -11.202 12.704 1.00 90.88 133 ARG A O 1
ATOM 1091 N N . HIS A 1 134 ? -8.665 -11.457 12.924 1.00 90.25 134 HIS A N 1
ATOM 1092 C CA . HIS A 1 134 ? -8.711 -12.729 13.627 1.00 90.25 134 HIS A CA 1
ATOM 1093 C C . HIS A 1 134 ? -9.577 -12.642 14.889 1.00 90.25 134 HIS A C 1
ATOM 1095 O O . HIS A 1 134 ? -10.429 -13.506 15.102 1.00 90.25 134 HIS A O 1
ATOM 1101 N N . TYR A 1 135 ? -9.442 -11.561 15.660 1.00 89.88 135 TYR A N 1
ATOM 1102 C CA . TYR A 1 135 ? -10.270 -11.339 16.843 1.00 89.88 135 TYR A CA 1
ATOM 1103 C C . TYR A 1 135 ? -11.729 -11.032 16.497 1.00 89.88 135 TYR A C 1
ATOM 1105 O O . TYR A 1 135 ? -12.631 -11.505 17.181 1.00 89.88 135 TYR A O 1
ATOM 1113 N N . THR A 1 136 ? -12.001 -10.303 15.411 1.00 87.00 136 THR A N 1
ATOM 1114 C CA . THR A 1 136 ? -13.392 -10.080 14.979 1.00 87.00 136 THR A CA 1
ATOM 1115 C C . THR A 1 136 ? -14.083 -11.358 14.494 1.00 87.00 136 THR A C 1
ATOM 1117 O O . THR A 1 136 ? -15.286 -11.508 14.706 1.00 87.00 136 THR A O 1
ATOM 1120 N N . GLU A 1 137 ? -13.342 -12.286 13.878 1.00 87.62 137 GLU A N 1
ATOM 1121 C CA . GLU A 1 137 ? -13.864 -13.569 13.385 1.00 87.62 137 GLU A CA 1
ATOM 1122 C C . GLU A 1 137 ? -14.201 -14.538 14.533 1.00 87.62 137 GLU A C 1
ATOM 1124 O O . GLU A 1 137 ? -15.190 -15.258 14.432 1.00 87.62 137 GLU A O 1
ATOM 1129 N N . HIS A 1 138 ? -13.449 -14.498 15.639 1.00 87.50 138 HIS A N 1
ATOM 1130 C CA . HIS A 1 138 ? -13.636 -15.368 16.814 1.00 87.50 138 HIS A CA 1
ATOM 1131 C C . HIS A 1 138 ? -14.325 -14.647 17.979 1.00 87.50 138 HIS A C 1
ATOM 1133 O O . HIS A 1 138 ? -14.195 -15.039 19.134 1.00 87.50 138 HIS A O 1
ATOM 1139 N N . ARG A 1 139 ? -15.067 -13.569 17.705 1.00 80.94 139 ARG A N 1
ATOM 1140 C CA . ARG A 1 139 ? -15.627 -12.707 18.757 1.00 80.94 139 ARG A CA 1
ATOM 1141 C C . ARG A 1 139 ? -16.517 -13.429 19.776 1.00 80.94 139 ARG A C 1
ATOM 1143 O O . ARG A 1 139 ? -16.614 -12.976 20.904 1.00 80.94 139 ARG A O 1
ATOM 1150 N N . ASP A 1 140 ? -17.187 -14.511 19.374 1.00 82.50 140 ASP A N 1
ATOM 1151 C CA . ASP A 1 140 ? -18.118 -15.243 20.239 1.00 82.50 140 ASP A CA 1
ATOM 1152 C C . ASP A 1 140 ? -17.350 -16.145 21.242 1.00 82.50 140 ASP A C 1
ATOM 1154 O O . ASP A 1 140 ? -17.940 -16.643 22.197 1.00 82.50 140 ASP A O 1
ATOM 1158 N N . GLU A 1 141 ? -16.033 -16.304 21.051 1.00 87.12 141 GLU A N 1
ATOM 1159 C CA . GLU A 1 141 ? -15.096 -17.054 21.904 1.00 87.12 141 GLU A CA 1
ATOM 1160 C C . GLU A 1 141 ? -14.168 -16.137 22.720 1.00 87.12 141 GLU A C 1
ATOM 1162 O O . GLU A 1 141 ? -13.424 -16.610 23.580 1.00 87.12 141 GLU A O 1
ATOM 1167 N N . LEU A 1 142 ? -14.176 -14.829 22.446 1.00 84.62 142 LEU A N 1
ATOM 1168 C CA . LEU A 1 142 ? -13.262 -13.864 23.049 1.00 84.62 142 LEU A CA 1
ATOM 1169 C C . LEU A 1 142 ? -13.965 -12.976 24.071 1.00 84.62 142 LEU A C 1
ATOM 1171 O O . LEU A 1 142 ? -15.093 -12.526 23.883 1.00 84.62 142 LEU A O 1
ATOM 1175 N N . GLU A 1 143 ? -13.235 -12.648 25.133 1.00 86.75 143 GLU A N 1
ATOM 1176 C CA . GLU A 1 143 ? -13.670 -11.660 26.112 1.00 86.75 143 GLU A CA 1
ATOM 1177 C C . GLU A 1 143 ? -13.723 -10.254 25.497 1.00 86.75 143 GLU A C 1
ATOM 1179 O O . GLU A 1 143 ? -12.832 -9.850 24.741 1.00 86.75 143 GLU A O 1
ATOM 1184 N N . GLN A 1 144 ? -14.719 -9.453 25.894 1.00 84.75 144 GLN A N 1
ATOM 1185 C CA . GLN A 1 144 ? -14.870 -8.063 25.437 1.00 84.75 144 GLN A CA 1
ATOM 1186 C C . GLN A 1 144 ? -13.600 -7.232 25.695 1.00 84.75 144 GLN A C 1
ATOM 1188 O O . GLN A 1 144 ? -13.221 -6.397 24.871 1.00 84.75 144 GLN A O 1
ATOM 1193 N N . VAL A 1 145 ? -12.903 -7.494 26.809 1.00 90.06 145 VAL A N 1
ATOM 1194 C CA . VAL A 1 145 ? -11.653 -6.802 27.168 1.00 90.06 145 VAL A CA 1
ATOM 1195 C C . VAL A 1 145 ? -10.559 -6.983 26.110 1.00 90.06 145 VAL A C 1
ATOM 1197 O O . VAL A 1 145 ? -9.765 -6.070 25.889 1.00 90.06 145 VAL A O 1
ATOM 1200 N N . THR A 1 146 ? -10.531 -8.117 25.406 1.00 91.62 146 THR A N 1
ATOM 1201 C CA . THR A 1 146 ? -9.559 -8.390 24.338 1.00 91.62 146 THR A CA 1
ATOM 1202 C C . THR A 1 146 ? -9.800 -7.480 23.136 1.00 91.62 146 THR A C 1
ATOM 1204 O O . THR A 1 146 ? -8.857 -6.874 22.615 1.00 91.62 146 THR A O 1
ATOM 1207 N N . LEU A 1 147 ? -11.062 -7.325 22.721 1.00 90.31 147 LEU A N 1
ATOM 1208 C CA . LEU A 1 147 ? -11.448 -6.425 21.630 1.00 90.31 147 LEU A CA 1
ATOM 1209 C C . LEU A 1 147 ? -11.224 -4.958 22.013 1.00 90.31 147 LEU A C 1
ATOM 1211 O O . LEU A 1 147 ? -10.674 -4.195 21.220 1.00 90.31 147 LEU A O 1
ATOM 1215 N N . GLU A 1 148 ? -11.577 -4.576 23.241 1.00 91.94 148 GLU A N 1
ATOM 1216 C CA . GLU A 1 148 ? -11.366 -3.222 23.756 1.00 91.94 148 GLU A CA 1
ATOM 1217 C C . GLU A 1 148 ? -9.875 -2.855 23.822 1.00 91.94 148 GLU A C 1
ATOM 1219 O O . GLU A 1 148 ? -9.473 -1.785 23.358 1.00 91.94 148 GLU A O 1
ATOM 1224 N N . THR A 1 149 ? -9.038 -3.752 24.349 1.00 94.12 149 THR A N 1
ATOM 1225 C CA . THR A 1 149 ? -7.585 -3.546 24.459 1.00 94.12 149 THR A CA 1
ATOM 1226 C C . THR A 1 149 ? -6.954 -3.427 23.076 1.00 94.12 149 THR A C 1
ATOM 1228 O O . THR A 1 149 ? -6.146 -2.531 22.833 1.00 94.12 149 THR A O 1
ATOM 1231 N N . THR A 1 150 ? -7.372 -4.284 22.142 1.00 93.94 150 THR A N 1
ATOM 1232 C CA . THR A 1 150 ? -6.905 -4.247 20.751 1.00 93.94 150 THR A CA 1
ATOM 1233 C C . THR A 1 150 ? -7.275 -2.929 20.076 1.00 93.94 150 THR A C 1
ATOM 1235 O O . THR A 1 150 ? -6.412 -2.277 19.489 1.00 93.94 150 THR A O 1
ATOM 1238 N N . ALA A 1 151 ? -8.536 -2.504 20.199 1.00 95.12 151 ALA A N 1
ATOM 1239 C CA . ALA A 1 151 ? -9.008 -1.244 19.636 1.00 95.12 151 ALA A CA 1
ATOM 1240 C C . ALA A 1 151 ? -8.260 -0.043 20.235 1.00 95.12 151 ALA A C 1
ATOM 1242 O O . ALA A 1 151 ? -7.826 0.841 19.498 1.00 95.12 151 ALA A O 1
ATOM 1243 N N . THR A 1 152 ? -8.045 -0.042 21.554 1.00 96.19 152 THR A N 1
ATOM 1244 C CA . THR A 1 152 ? -7.286 0.997 22.267 1.00 96.19 152 THR A CA 1
ATOM 1245 C C . THR A 1 152 ? -5.846 1.076 21.770 1.00 96.19 152 THR A C 1
ATOM 1247 O O . THR A 1 152 ? -5.328 2.165 21.533 1.00 96.19 152 THR A O 1
ATOM 1250 N N . TRP A 1 153 ? -5.196 -0.071 21.577 1.00 95.75 153 TRP A N 1
ATOM 1251 C CA . TRP A 1 153 ? -3.816 -0.122 21.113 1.00 95.75 153 TRP A CA 1
ATOM 1252 C C . TRP A 1 153 ? -3.672 0.387 19.670 1.00 95.75 153 TRP A C 1
ATOM 1254 O O . TRP A 1 153 ? -2.776 1.188 19.400 1.00 95.75 153 TRP A O 1
ATOM 1264 N N . ILE A 1 154 ? -4.598 0.028 18.774 1.00 96.50 154 ILE A N 1
ATOM 1265 C CA . ILE A 1 154 ? -4.620 0.494 17.376 1.00 96.50 154 ILE A CA 1
ATOM 1266 C C . ILE A 1 154 ? -4.653 2.025 17.274 1.00 96.50 154 ILE A C 1
ATOM 1268 O O . ILE A 1 154 ? -3.944 2.596 16.444 1.00 96.50 154 ILE A O 1
ATOM 1272 N N . VAL A 1 155 ? -5.460 2.688 18.109 1.00 96.56 155 VAL A N 1
ATOM 1273 C CA . VAL A 1 155 ? -5.664 4.152 18.072 1.00 96.56 155 VAL A CA 1
ATOM 1274 C C . VAL A 1 155 ? -4.806 4.913 19.080 1.00 96.56 155 VAL A C 1
ATOM 1276 O O . VAL A 1 155 ? -4.997 6.113 19.276 1.00 96.56 155 VAL A O 1
ATOM 1279 N N . SER A 1 156 ? -3.884 4.229 19.756 1.00 95.00 156 SER A N 1
ATOM 1280 C CA . SER A 1 156 ? -3.071 4.851 20.793 1.00 95.00 156 SER A CA 1
ATOM 1281 C C . SER A 1 156 ? -2.136 5.923 20.202 1.00 95.00 156 SER A C 1
ATOM 1283 O O . SER A 1 156 ? -1.576 5.733 19.120 1.00 95.00 156 SER A O 1
ATOM 1285 N N . PRO A 1 157 ? -1.929 7.062 20.888 1.00 89.50 157 PRO A N 1
ATOM 1286 C CA . PRO A 1 157 ? -1.124 8.170 20.376 1.00 89.50 157 PRO A CA 1
ATOM 1287 C C . PRO A 1 157 ? 0.376 7.906 20.582 1.00 89.50 157 PRO A C 1
ATOM 1289 O O . PRO A 1 157 ? 1.057 8.624 21.310 1.00 89.50 157 PRO A O 1
ATOM 1292 N N . ASN A 1 158 ? 0.907 6.843 19.979 1.00 90.12 158 ASN A N 1
ATOM 1293 C CA . ASN A 1 158 ? 2.331 6.520 20.026 1.00 90.12 158 ASN A CA 1
ATOM 1294 C C . ASN A 1 158 ? 2.882 6.147 18.642 1.00 90.12 158 ASN A C 1
ATOM 1296 O O . ASN A 1 158 ? 2.147 5.895 17.689 1.00 90.12 158 ASN A O 1
ATOM 1300 N N . ILE A 1 159 ? 4.211 6.122 18.544 1.00 88.31 159 ILE A N 1
ATOM 1301 C CA . ILE A 1 159 ? 4.940 5.913 17.284 1.00 88.31 159 ILE A CA 1
ATOM 1302 C C . ILE A 1 159 ? 4.761 4.478 16.749 1.00 88.31 159 ILE A C 1
ATOM 1304 O O . ILE A 1 159 ? 4.850 4.258 15.545 1.00 88.31 159 ILE A O 1
ATOM 1308 N N . GLY A 1 160 ? 4.496 3.504 17.627 1.00 90.19 160 GLY A N 1
ATOM 1309 C CA . GLY A 1 160 ? 4.296 2.095 17.271 1.00 90.19 160 GLY A CA 1
ATOM 1310 C C . GLY A 1 160 ? 2.854 1.723 16.904 1.00 90.19 160 GLY A C 1
ATOM 1311 O O . GLY A 1 160 ? 2.623 0.630 16.387 1.00 90.19 160 GLY A O 1
ATOM 1312 N N . ALA A 1 161 ? 1.893 2.608 17.158 1.00 94.94 161 ALA A N 1
ATOM 1313 C CA . ALA A 1 161 ? 0.501 2.437 16.774 1.00 94.94 161 ALA A CA 1
ATOM 1314 C C . ALA A 1 161 ? 0.302 2.721 15.281 1.00 94.94 161 ALA A C 1
ATOM 1316 O O . ALA A 1 161 ? 1.168 3.300 14.618 1.00 94.94 161 ALA A O 1
ATOM 1317 N N . VAL A 1 162 ? -0.870 2.357 14.753 1.00 96.56 162 VAL A N 1
ATOM 1318 C CA . VAL A 1 162 ? -1.193 2.484 13.323 1.00 96.56 162 VAL A CA 1
ATOM 1319 C C . VAL A 1 162 ? -0.897 3.886 12.794 1.00 96.56 162 VAL A C 1
ATOM 1321 O O . VAL A 1 162 ? -0.205 4.026 11.789 1.00 96.56 162 VAL A O 1
ATOM 1324 N N . GLN A 1 163 ? -1.363 4.932 13.483 1.00 94.75 163 GLN A N 1
ATOM 1325 C CA . GLN A 1 163 ? -1.139 6.315 13.055 1.00 94.75 163 GLN A CA 1
ATOM 1326 C C . GLN A 1 163 ? 0.352 6.675 12.991 1.00 94.75 163 GLN A C 1
ATOM 1328 O O . GLN A 1 163 ? 0.787 7.312 12.031 1.00 94.75 163 GLN A O 1
ATOM 1333 N N . GLY A 1 164 ? 1.136 6.273 13.995 1.00 94.88 164 GLY A N 1
ATOM 1334 C CA . GLY A 1 164 ? 2.577 6.524 14.040 1.00 94.88 164 GLY A CA 1
ATOM 1335 C C . GLY A 1 164 ? 3.312 5.856 12.879 1.00 94.88 164 GLY A C 1
ATOM 1336 O O . GLY A 1 164 ? 4.118 6.499 12.203 1.00 94.88 164 GLY A O 1
ATOM 1337 N N . ILE A 1 165 ? 2.958 4.603 12.586 1.00 96.81 165 ILE A N 1
ATOM 1338 C CA . ILE A 1 165 ? 3.520 3.837 11.471 1.00 96.81 165 ILE A CA 1
ATOM 1339 C C . ILE A 1 165 ? 3.155 4.481 10.124 1.00 96.81 165 ILE A C 1
ATOM 1341 O O . ILE A 1 165 ? 4.045 4.703 9.304 1.00 96.81 165 ILE A O 1
ATOM 1345 N N . LEU A 1 166 ? 1.886 4.844 9.897 1.00 95.69 166 LEU A N 1
ATOM 1346 C CA . LEU A 1 166 ? 1.458 5.509 8.656 1.00 95.69 166 LEU A CA 1
ATOM 1347 C C . LEU A 1 166 ? 2.154 6.860 8.451 1.00 95.69 166 LEU A C 1
ATOM 1349 O O . LEU A 1 166 ? 2.600 7.176 7.349 1.00 95.69 166 LEU A O 1
ATOM 1353 N N . ASN A 1 167 ? 2.308 7.650 9.517 1.00 92.75 167 ASN A N 1
ATOM 1354 C CA . ASN A 1 167 ? 3.043 8.912 9.448 1.00 92.75 167 ASN A CA 1
ATOM 1355 C C . ASN A 1 167 ? 4.512 8.683 9.066 1.00 92.75 167 ASN A C 1
ATOM 1357 O O . ASN A 1 167 ? 5.060 9.437 8.262 1.00 92.75 167 ASN A O 1
ATOM 1361 N N . ARG A 1 168 ? 5.144 7.626 9.591 1.00 93.50 168 ARG A N 1
ATOM 1362 C CA . ARG A 1 168 ? 6.516 7.259 9.224 1.00 93.50 168 ARG A CA 1
ATOM 1363 C C . ARG A 1 168 ? 6.620 6.825 7.761 1.00 93.50 168 ARG A C 1
ATOM 1365 O O . ARG A 1 168 ? 7.523 7.301 7.077 1.00 93.50 168 ARG A O 1
ATOM 1372 N N . ILE A 1 169 ? 5.682 6.007 7.272 1.00 94.31 169 ILE A N 1
ATOM 1373 C CA . ILE A 1 169 ? 5.584 5.637 5.848 1.00 94.31 169 ILE A CA 1
ATOM 1374 C C . ILE A 1 169 ? 5.487 6.900 4.991 1.00 94.31 169 ILE A C 1
ATOM 1376 O O . ILE A 1 169 ? 6.255 7.065 4.047 1.00 94.31 169 ILE A O 1
ATOM 1380 N N . HIS A 1 170 ? 4.591 7.826 5.339 1.00 91.88 170 HIS A N 1
ATOM 1381 C CA . HIS A 1 170 ? 4.396 9.052 4.570 1.00 91.88 170 HIS A CA 1
ATOM 1382 C C . HIS A 1 170 ? 5.658 9.921 4.512 1.00 91.88 170 HIS A C 1
ATOM 1384 O O . HIS A 1 170 ? 6.012 10.394 3.433 1.00 91.88 170 HIS A O 1
ATOM 1390 N N . LEU A 1 171 ? 6.357 10.092 5.639 1.00 90.12 171 LEU A N 1
ATOM 1391 C CA . LEU A 1 171 ? 7.619 10.837 5.702 1.00 90.12 171 LEU A CA 1
ATOM 1392 C C . LEU A 1 171 ? 8.726 10.181 4.870 1.00 90.12 171 LEU A C 1
ATOM 1394 O O . LEU A 1 171 ? 9.476 10.882 4.197 1.00 90.12 171 LEU A O 1
ATOM 1398 N N . LEU A 1 172 ? 8.822 8.851 4.897 1.00 91.19 172 LEU A N 1
ATOM 1399 C CA . LEU A 1 172 ? 9.800 8.092 4.119 1.00 91.19 172 LEU A CA 1
ATOM 1400 C C . LEU A 1 172 ? 9.527 8.201 2.610 1.00 91.19 172 LEU A C 1
ATOM 1402 O O . LEU A 1 172 ? 10.432 8.459 1.819 1.00 91.19 172 LEU A O 1
ATOM 1406 N N . VAL A 1 173 ? 8.259 8.054 2.218 1.00 90.44 173 VAL A N 1
ATOM 1407 C CA . VAL A 1 173 ? 7.813 8.055 0.818 1.00 90.44 173 VAL A CA 1
ATOM 1408 C C . VAL A 1 173 ? 7.823 9.446 0.204 1.00 90.44 173 VAL A C 1
ATOM 1410 O O . VAL A 1 173 ? 8.235 9.587 -0.943 1.00 90.44 173 VAL A O 1
ATOM 1413 N N . SER A 1 174 ? 7.354 10.452 0.946 1.00 86.19 174 SER A N 1
ATOM 1414 C CA . SER A 1 174 ? 7.105 11.806 0.427 1.00 86.19 174 SER A CA 1
ATOM 1415 C C . SER A 1 174 ? 8.162 12.827 0.845 1.00 86.19 174 SER A C 1
ATOM 1417 O O . SER A 1 174 ? 8.184 13.935 0.314 1.00 86.19 174 SER A O 1
ATOM 1419 N N . GLY A 1 175 ? 9.051 12.461 1.770 1.00 83.50 175 GLY A N 1
ATOM 1420 C CA . GLY A 1 175 ? 10.026 13.370 2.361 1.00 83.50 175 GLY A CA 1
ATOM 1421 C C . GLY A 1 175 ? 9.420 14.269 3.444 1.00 83.50 175 GLY A C 1
ATOM 1422 O O . GLY A 1 175 ? 8.204 14.395 3.596 1.00 83.50 175 GLY A O 1
ATOM 1423 N N . SER A 1 176 ? 10.293 14.908 4.224 1.00 77.00 176 SER A N 1
ATOM 1424 C CA . SER A 1 176 ? 9.883 15.870 5.251 1.00 77.00 176 SER A CA 1
ATOM 1425 C C . SER A 1 176 ? 9.717 17.269 4.654 1.00 77.00 176 SER A C 1
ATOM 1427 O O . SER A 1 176 ? 10.655 17.829 4.084 1.00 77.00 176 SER A O 1
ATOM 1429 N N . SER A 1 177 ? 8.539 17.871 4.840 1.00 68.12 177 SER A N 1
ATOM 1430 C CA . SER A 1 177 ? 8.304 19.287 4.528 1.00 68.12 177 SER A CA 1
ATOM 1431 C C . SER A 1 177 ? 9.009 20.242 5.491 1.00 68.12 177 SER A C 1
ATOM 1433 O O . SER A 1 177 ? 9.261 21.391 5.127 1.00 68.12 177 SER A O 1
ATOM 1435 N N . ASP A 1 178 ? 9.323 19.771 6.696 1.00 69.00 178 ASP A N 1
ATOM 1436 C CA . ASP A 1 178 ? 9.792 20.604 7.806 1.00 69.00 178 ASP A CA 1
ATOM 1437 C C . ASP A 1 178 ? 11.325 20.647 7.853 1.00 69.00 178 ASP A C 1
ATOM 1439 O O . ASP A 1 178 ? 11.922 21.639 8.261 1.00 69.00 178 ASP A O 1
ATOM 1443 N N . LEU A 1 179 ? 11.976 19.595 7.349 1.00 67.44 179 LEU A N 1
ATOM 1444 C CA . LEU A 1 179 ? 13.431 19.441 7.313 1.00 67.44 179 LEU A CA 1
ATOM 1445 C C . LEU A 1 179 ? 13.999 19.583 5.894 1.00 67.44 179 LEU A C 1
ATOM 1447 O O . LEU A 1 179 ? 14.942 18.887 5.523 1.00 67.44 179 LEU A O 1
ATOM 1451 N N . LYS A 1 180 ? 13.467 20.524 5.101 1.00 61.19 180 LYS A N 1
ATOM 1452 C CA . LYS A 1 180 ? 13.893 20.782 3.705 1.00 61.19 180 LYS A CA 1
ATOM 1453 C C . LYS A 1 180 ? 15.404 20.999 3.532 1.00 61.19 180 LYS A C 1
ATOM 1455 O O . LYS A 1 180 ? 15.924 20.775 2.443 1.00 61.19 180 LYS A O 1
ATOM 1460 N N . TYR A 1 181 ? 16.096 21.438 4.585 1.00 57.94 181 TYR A N 1
ATOM 1461 C CA . TYR A 1 181 ? 17.536 21.720 4.585 1.00 57.94 181 TYR A CA 1
ATOM 1462 C C . TYR A 1 181 ? 18.425 20.476 4.750 1.00 57.94 181 TYR A C 1
ATOM 1464 O O . TYR A 1 181 ? 19.605 20.545 4.428 1.00 57.94 181 TYR A O 1
ATOM 1472 N N . PHE A 1 182 ? 17.881 19.344 5.213 1.00 59.47 182 PHE A N 1
ATOM 1473 C CA . PHE A 1 182 ? 18.650 18.122 5.498 1.00 59.47 182 PHE A CA 1
ATOM 1474 C C . PHE A 1 182 ? 18.607 17.080 4.365 1.00 59.47 182 PHE A C 1
ATOM 1476 O O . PHE A 1 182 ? 19.095 15.964 4.528 1.00 59.47 182 PHE A O 1
ATOM 1483 N N . GLY A 1 183 ? 18.068 17.455 3.201 1.00 52.28 183 GLY A N 1
ATOM 1484 C CA . GLY A 1 183 ? 18.051 16.632 1.990 1.00 52.28 183 GLY A CA 1
ATOM 1485 C C . GLY A 1 183 ? 16.643 16.435 1.434 1.00 52.28 183 GLY A C 1
ATOM 1486 O O . GLY A 1 183 ? 15.712 16.091 2.159 1.00 52.28 183 GLY A O 1
ATOM 1487 N N . LYS A 1 184 ? 16.496 16.651 0.125 1.00 54.62 184 LYS A N 1
ATOM 1488 C CA . LYS A 1 184 ? 15.246 16.534 -0.641 1.00 54.62 184 LYS A CA 1
ATOM 1489 C C . LYS A 1 184 ? 15.133 15.163 -1.305 1.00 54.62 184 LYS A C 1
ATOM 1491 O O . LYS A 1 184 ? 15.016 15.072 -2.518 1.00 54.62 184 LYS A O 1
ATOM 1496 N N . ASN A 1 185 ? 15.287 14.093 -0.542 1.00 69.06 185 ASN A N 1
ATOM 1497 C CA . ASN A 1 185 ? 15.366 12.775 -1.159 1.00 69.06 185 ASN A CA 1
ATOM 1498 C C . ASN A 1 185 ? 14.319 11.888 -0.510 1.00 69.06 185 ASN A C 1
ATOM 1500 O O . ASN A 1 185 ? 14.629 11.042 0.329 1.00 69.06 185 ASN A O 1
ATOM 1504 N N . SER A 1 186 ? 13.065 12.154 -0.874 1.00 83.94 186 SER A N 1
ATOM 1505 C CA . SER A 1 186 ? 11.974 11.215 -0.643 1.00 83.94 186 SER A CA 1
ATOM 1506 C C . SER A 1 186 ? 12.276 9.887 -1.348 1.00 83.94 186 SER A C 1
ATOM 1508 O O . SER A 1 186 ? 13.012 9.863 -2.339 1.00 83.94 186 SER A O 1
ATOM 1510 N N . LEU A 1 187 ? 11.725 8.772 -0.860 1.00 88.25 187 LEU A N 1
ATOM 1511 C CA . LEU A 1 187 ? 11.933 7.470 -1.505 1.00 88.25 187 LEU A CA 1
ATOM 1512 C C . LEU A 1 187 ? 11.519 7.507 -2.980 1.00 88.25 187 LEU A C 1
ATOM 1514 O O . LEU A 1 187 ? 12.242 6.974 -3.813 1.00 88.25 187 LEU A O 1
ATOM 1518 N N . LEU A 1 188 ? 10.408 8.174 -3.317 1.00 86.88 188 LEU A N 1
ATOM 1519 C CA . LEU A 1 188 ? 9.940 8.271 -4.704 1.00 86.88 188 LEU A CA 1
ATOM 1520 C C . LEU A 1 188 ? 10.886 9.084 -5.599 1.00 86.88 188 LEU A C 1
ATOM 1522 O O . LEU A 1 188 ? 11.052 8.744 -6.767 1.00 86.88 188 LEU A O 1
ATOM 1526 N N . GLU A 1 189 ? 11.509 10.140 -5.071 1.00 85.81 189 GLU A N 1
ATOM 1527 C CA . GLU A 1 189 ? 12.510 10.913 -5.816 1.00 85.81 189 GLU A CA 1
ATOM 1528 C C . GLU A 1 189 ? 13.781 10.099 -6.044 1.00 85.81 189 GLU A C 1
ATOM 1530 O O . GLU A 1 189 ? 14.213 9.990 -7.189 1.00 85.81 189 GLU A O 1
ATOM 1535 N N . MET A 1 190 ? 14.313 9.458 -4.994 1.00 86.06 190 MET A N 1
ATOM 1536 C CA . MET A 1 190 ? 15.487 8.583 -5.114 1.00 86.06 190 MET A CA 1
ATOM 1537 C C . MET A 1 190 ? 15.235 7.447 -6.103 1.00 86.06 190 MET A C 1
ATOM 1539 O O . MET A 1 190 ? 16.105 7.112 -6.898 1.00 86.06 190 MET A O 1
ATOM 1543 N N . LEU A 1 191 ? 14.033 6.868 -6.072 1.00 83.50 191 LEU A N 1
ATOM 1544 C CA . LEU A 1 191 ? 13.662 5.767 -6.946 1.00 83.50 191 LEU A CA 1
ATOM 1545 C C . LEU A 1 191 ? 13.689 6.183 -8.420 1.00 83.50 191 LEU A C 1
ATOM 1547 O O . LEU A 1 191 ? 14.233 5.456 -9.243 1.00 83.50 191 LEU A O 1
ATOM 1551 N N . VAL A 1 192 ? 13.159 7.360 -8.762 1.00 82.31 192 VAL A N 1
ATOM 1552 C CA . VAL A 1 192 ? 13.179 7.826 -10.156 1.00 82.31 192 VAL A CA 1
ATOM 1553 C C . VAL A 1 192 ? 14.541 8.308 -10.615 1.00 82.31 192 VAL A C 1
ATOM 1555 O O . VAL A 1 192 ? 14.899 8.013 -11.748 1.00 82.31 192 VAL A O 1
ATOM 1558 N N . GLU A 1 193 ? 15.323 8.964 -9.757 1.00 83.12 193 GLU A N 1
ATOM 1559 C CA . GLU A 1 193 ? 16.719 9.297 -10.078 1.00 83.12 193 GLU A CA 1
ATOM 1560 C C . GLU A 1 193 ? 17.502 8.032 -10.462 1.00 83.12 193 GLU A C 1
ATOM 1562 O O . GLU A 1 193 ? 18.163 7.992 -11.496 1.00 83.12 193 GLU A O 1
ATOM 1567 N N . GLN A 1 194 ? 17.340 6.952 -9.694 1.00 79.69 194 GLN A N 1
ATOM 1568 C CA . GLN A 1 194 ? 18.000 5.681 -9.990 1.00 79.69 194 GLN A CA 1
ATOM 1569 C C . GLN A 1 194 ? 17.458 4.993 -11.244 1.00 79.69 194 GLN A C 1
ATOM 1571 O O . GLN A 1 194 ? 18.237 4.461 -12.028 1.00 79.69 194 GLN A O 1
ATOM 1576 N N . LEU A 1 195 ? 16.143 5.015 -11.477 1.00 76.75 195 LEU A N 1
ATOM 1577 C CA . LEU A 1 195 ? 15.555 4.433 -12.690 1.00 76.75 195 LEU A CA 1
ATOM 1578 C C . LEU A 1 195 ? 15.948 5.205 -13.965 1.00 76.75 195 LEU A C 1
ATOM 1580 O O . LEU A 1 195 ? 16.033 4.607 -15.036 1.00 76.75 195 LEU A O 1
ATOM 1584 N N . GLU A 1 196 ? 16.197 6.515 -13.869 1.00 76.06 196 GLU A N 1
ATOM 1585 C CA . GLU A 1 196 ? 16.714 7.332 -14.974 1.00 76.06 196 GLU A CA 1
ATOM 1586 C C . GLU A 1 196 ? 18.180 7.002 -15.301 1.00 76.06 196 GLU A C 1
ATOM 1588 O O . GLU A 1 196 ? 18.535 6.916 -16.480 1.00 76.06 196 GLU A O 1
ATOM 1593 N N . GLU A 1 197 ? 19.017 6.781 -14.284 1.00 72.69 197 GLU A N 1
ATOM 1594 C CA . GLU A 1 197 ? 20.425 6.377 -14.437 1.00 72.69 197 GLU A CA 1
ATOM 1595 C C . GLU A 1 197 ? 20.559 4.930 -14.940 1.00 72.69 197 GLU A C 1
ATOM 1597 O O . GLU A 1 197 ? 21.426 4.619 -15.759 1.00 72.69 197 GLU A O 1
ATOM 1602 N N . ALA A 1 198 ? 19.648 4.053 -14.517 1.00 66.12 198 ALA A N 1
ATOM 1603 C CA . ALA A 1 198 ? 19.617 2.632 -14.850 1.00 66.12 198 ALA A CA 1
ATOM 1604 C C . ALA A 1 198 ? 19.069 2.318 -16.257 1.00 66.12 198 ALA A C 1
ATOM 1606 O O . ALA A 1 198 ? 18.842 1.153 -16.569 1.00 66.12 198 ALA A O 1
ATOM 1607 N N . LYS A 1 199 ? 18.870 3.305 -17.147 1.00 59.09 199 LYS A N 1
ATOM 1608 C CA . LYS A 1 199 ? 18.277 3.094 -18.489 1.00 59.09 199 LYS A CA 1
ATOM 1609 C C . LYS A 1 199 ? 18.937 1.994 -19.326 1.00 59.09 199 LYS A C 1
ATOM 1611 O O . LYS A 1 199 ? 18.256 1.351 -20.117 1.00 59.09 199 LYS A O 1
ATOM 1616 N N . ASN A 1 200 ? 20.229 1.744 -19.118 1.00 54.59 200 ASN A N 1
ATOM 1617 C CA . ASN A 1 200 ? 20.978 0.699 -19.821 1.00 54.59 200 ASN A CA 1
ATOM 1618 C C . ASN A 1 200 ? 20.909 -0.685 -19.142 1.00 54.59 200 ASN A C 1
ATOM 1620 O O . ASN A 1 200 ? 21.392 -1.657 -19.716 1.00 54.59 200 ASN A O 1
ATOM 1624 N N . SER A 1 201 ? 20.334 -0.793 -17.938 1.00 55.56 201 SER A N 1
ATOM 1625 C CA . SER A 1 201 ? 20.213 -2.034 -17.160 1.00 55.56 201 SER A CA 1
ATOM 1626 C C . SER A 1 201 ? 18.777 -2.545 -16.988 1.00 55.56 201 SER A C 1
ATOM 1628 O O . SER A 1 201 ? 18.634 -3.667 -16.522 1.00 55.56 201 SER A O 1
ATOM 1630 N N . ILE A 1 202 ? 17.743 -1.821 -17.463 1.00 56.47 202 ILE A N 1
ATOM 1631 C CA . ILE A 1 202 ? 16.284 -2.143 -17.382 1.00 56.47 202 ILE A CA 1
ATOM 1632 C C . ILE A 1 202 ? 15.915 -3.565 -17.871 1.00 56.47 202 ILE A C 1
ATOM 1634 O O . ILE A 1 202 ? 14.825 -4.080 -17.613 1.00 56.47 202 ILE A O 1
ATOM 1638 N N . CYS A 1 203 ? 16.844 -4.218 -18.555 1.00 57.97 203 CYS A N 1
ATOM 1639 C CA . CYS A 1 203 ? 16.727 -5.492 -19.232 1.00 57.97 203 CYS A CA 1
ATOM 1640 C C . CYS A 1 203 ? 16.280 -6.705 -18.422 1.00 57.97 203 CYS A C 1
ATOM 1642 O O . CYS A 1 203 ? 15.678 -7.605 -19.012 1.00 57.97 203 CYS A O 1
ATOM 1644 N N . SER A 1 204 ? 16.548 -6.774 -17.115 1.00 57.38 204 SER A N 1
ATOM 1645 C CA . SER A 1 204 ? 16.069 -7.906 -16.305 1.00 57.38 204 SER A CA 1
ATOM 1646 C C . SER A 1 204 ? 14.638 -7.713 -15.794 1.00 57.38 204 SER A C 1
ATOM 1648 O O . SER A 1 204 ? 13.998 -8.677 -15.367 1.00 57.38 204 SER A O 1
ATOM 1650 N N . THR A 1 205 ? 14.069 -6.510 -15.927 1.00 58.81 205 THR A N 1
ATOM 1651 C CA . THR A 1 205 ? 12.704 -6.215 -15.475 1.00 58.81 20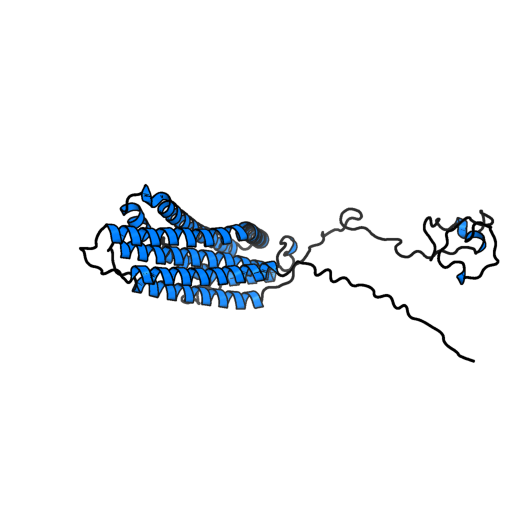5 THR A CA 1
ATOM 1652 C C . THR A 1 205 ? 11.720 -6.310 -16.632 1.00 58.81 205 THR A C 1
ATOM 1654 O O . THR A 1 205 ? 11.847 -5.650 -17.659 1.00 58.81 205 THR A O 1
ATOM 1657 N N . LYS A 1 206 ? 10.668 -7.117 -16.478 1.00 67.25 206 LYS A N 1
ATOM 1658 C CA . LYS A 1 206 ? 9.573 -7.203 -17.467 1.00 67.25 206 LYS A CA 1
ATOM 1659 C C . LYS A 1 206 ? 8.593 -6.020 -17.364 1.00 67.25 206 LYS A C 1
ATOM 1661 O O . LYS A 1 206 ? 7.432 -6.160 -17.743 1.00 67.25 206 LYS A O 1
ATOM 1666 N N . GLN A 1 207 ? 9.018 -4.899 -16.779 1.00 71.00 207 GLN A N 1
ATOM 1667 C CA . GLN A 1 207 ? 8.171 -3.767 -16.404 1.00 71.00 207 GLN A CA 1
ATOM 1668 C C . GLN A 1 207 ? 8.881 -2.449 -16.713 1.00 71.00 207 GLN A C 1
ATOM 1670 O O . GLN A 1 207 ? 10.089 -2.342 -16.538 1.00 71.00 207 GLN A O 1
ATOM 1675 N N . SER A 1 208 ? 8.142 -1.426 -17.141 1.00 77.25 208 SER A N 1
ATOM 1676 C CA . SER A 1 208 ? 8.715 -0.085 -17.282 1.00 77.25 208 SER A CA 1
ATOM 1677 C C . SER A 1 208 ? 8.893 0.586 -15.913 1.00 77.25 208 SER A C 1
ATOM 1679 O O . SER A 1 208 ? 8.132 0.291 -14.982 1.00 77.25 208 SER A O 1
ATOM 1681 N N . PRO A 1 209 ? 9.821 1.552 -15.778 1.00 79.94 209 PRO A N 1
ATOM 1682 C CA . PRO A 1 209 ? 9.943 2.388 -14.584 1.00 79.94 209 PRO A CA 1
ATOM 1683 C C . PRO A 1 209 ? 8.601 2.958 -14.119 1.00 79.94 209 PRO A C 1
ATOM 1685 O O . PRO A 1 209 ? 8.263 2.900 -12.939 1.00 79.94 209 PRO A O 1
ATOM 1688 N N . GLN A 1 210 ? 7.779 3.444 -15.054 1.00 82.38 210 GLN A N 1
ATOM 1689 C CA . GLN A 1 210 ? 6.455 3.963 -14.728 1.00 82.38 210 GLN A CA 1
ATOM 1690 C C . GLN A 1 210 ? 5.538 2.891 -14.112 1.00 82.38 210 GLN A C 1
ATOM 1692 O O . GLN A 1 210 ? 4.844 3.173 -13.136 1.00 82.38 210 GLN A O 1
ATOM 1697 N N . GLN A 1 211 ? 5.545 1.659 -14.638 1.00 80.56 211 GLN A N 1
ATOM 1698 C CA . GLN A 1 211 ? 4.765 0.545 -14.082 1.00 80.56 211 GLN A CA 1
ATOM 1699 C C . GLN A 1 211 ? 5.208 0.195 -12.657 1.00 80.56 211 GLN A C 1
ATOM 1701 O O . GLN A 1 211 ? 4.349 -0.031 -11.803 1.00 80.56 211 GLN A O 1
ATOM 1706 N N . MET A 1 212 ? 6.514 0.227 -12.374 1.00 81.00 212 MET A N 1
ATOM 1707 C CA . MET A 1 212 ? 7.028 0.008 -11.017 1.00 81.00 212 MET A CA 1
ATOM 1708 C C . MET A 1 212 ? 6.525 1.079 -10.043 1.00 81.00 212 MET A C 1
ATOM 1710 O O . MET A 1 212 ? 6.050 0.756 -8.953 1.00 81.00 212 MET A O 1
ATOM 1714 N N . MET A 1 213 ? 6.556 2.351 -10.456 1.00 83.62 213 MET A N 1
ATOM 1715 C CA . MET A 1 213 ? 6.033 3.462 -9.653 1.00 83.62 213 MET A CA 1
ATOM 1716 C C . MET A 1 213 ? 4.533 3.301 -9.364 1.00 83.62 213 MET A C 1
ATOM 1718 O O . MET A 1 213 ? 4.097 3.513 -8.230 1.00 83.62 213 MET A O 1
ATOM 1722 N N . TYR A 1 214 ? 3.742 2.892 -10.362 1.00 84.12 214 TYR A N 1
ATOM 1723 C CA . TYR A 1 214 ? 2.310 2.625 -10.186 1.00 84.12 214 TYR A CA 1
ATOM 1724 C C . TYR A 1 214 ? 2.046 1.492 -9.191 1.00 84.12 214 TYR A C 1
ATOM 1726 O O . TYR A 1 214 ? 1.193 1.619 -8.312 1.00 84.12 214 TYR A O 1
ATOM 1734 N N . GLN A 1 215 ? 2.785 0.391 -9.300 1.00 84.00 215 GLN A N 1
ATOM 1735 C CA . GLN A 1 215 ? 2.626 -0.758 -8.409 1.00 84.00 215 GLN A CA 1
ATOM 1736 C C . GLN A 1 215 ? 2.993 -0.402 -6.968 1.00 84.00 215 GLN A C 1
ATOM 1738 O O . GLN A 1 215 ? 2.254 -0.748 -6.046 1.00 84.00 215 GLN A O 1
ATOM 1743 N N . LEU A 1 216 ? 4.067 0.367 -6.774 1.00 85.75 216 LEU A N 1
ATOM 1744 C CA . LEU A 1 216 ? 4.438 0.890 -5.462 1.00 85.75 216 LEU A CA 1
ATOM 1745 C C . LEU A 1 216 ? 3.321 1.761 -4.869 1.00 85.75 216 LEU A C 1
ATOM 1747 O O . LEU A 1 216 ? 2.933 1.564 -3.718 1.00 85.75 216 LEU A O 1
ATOM 1751 N N . TYR A 1 217 ? 2.756 2.684 -5.651 1.00 87.81 217 TYR A N 1
ATOM 1752 C CA . TYR A 1 217 ? 1.637 3.517 -5.204 1.00 87.81 217 TYR A CA 1
ATOM 1753 C C . TYR A 1 217 ? 0.421 2.702 -4.766 1.00 87.81 217 TYR A C 1
ATOM 1755 O O . TYR A 1 217 ? -0.207 3.026 -3.756 1.00 87.81 217 TYR A O 1
ATOM 1763 N N . ASN A 1 218 ? 0.097 1.637 -5.492 1.00 88.50 218 ASN A N 1
ATOM 1764 C CA . ASN A 1 218 ? -1.031 0.787 -5.148 1.00 88.50 218 ASN A CA 1
ATOM 1765 C C . ASN A 1 218 ? -0.835 0.087 -3.797 1.00 88.50 218 ASN A C 1
ATOM 1767 O O . ASN A 1 218 ? -1.738 0.100 -2.960 1.00 88.50 218 ASN A O 1
ATOM 1771 N N . VAL A 1 219 ? 0.357 -0.463 -3.544 1.00 89.00 219 VAL A N 1
ATOM 1772 C CA . VAL A 1 219 ? 0.684 -1.107 -2.260 1.00 89.00 219 VAL A CA 1
ATOM 1773 C C . VAL A 1 219 ? 0.656 -0.091 -1.109 1.00 89.00 219 VAL A C 1
ATOM 1775 O O . VAL A 1 219 ? 0.108 -0.374 -0.039 1.00 89.00 219 VAL A O 1
ATOM 1778 N N . LEU A 1 220 ? 1.181 1.117 -1.335 1.00 91.12 220 LEU A N 1
ATOM 1779 C CA . LEU A 1 220 ? 1.131 2.215 -0.365 1.00 91.12 220 LEU A CA 1
ATOM 1780 C C . LEU A 1 220 ? -0.311 2.628 -0.047 1.00 91.12 220 LEU A C 1
ATOM 1782 O O . LEU A 1 220 ? -0.674 2.751 1.122 1.00 91.12 220 LEU A O 1
ATOM 1786 N N . SER A 1 221 ? -1.143 2.787 -1.075 1.00 92.00 221 SER A N 1
ATOM 1787 C CA . SER A 1 221 ? -2.546 3.192 -0.938 1.00 92.00 221 SER A CA 1
ATOM 1788 C C . SER A 1 221 ? -3.373 2.138 -0.202 1.00 92.00 221 SER A C 1
ATOM 1790 O O . SER A 1 221 ? -4.163 2.479 0.677 1.00 92.00 221 SER A O 1
ATOM 1792 N N . LEU A 1 222 ? -3.155 0.850 -0.489 1.00 92.62 222 LEU A N 1
ATOM 1793 C CA . LEU A 1 222 ? -3.788 -0.242 0.254 1.00 92.62 222 LEU A CA 1
ATOM 1794 C C . LEU A 1 222 ? -3.342 -0.271 1.720 1.00 92.62 222 LEU A C 1
ATOM 1796 O O . LEU A 1 222 ? -4.172 -0.478 2.605 1.00 92.62 222 LEU A O 1
ATOM 1800 N N . THR A 1 223 ? -2.057 -0.035 1.997 1.00 94.75 223 THR A N 1
ATOM 1801 C CA . THR A 1 223 ? -1.539 0.030 3.374 1.00 94.75 223 THR A CA 1
ATOM 1802 C C . THR A 1 223 ? -2.174 1.184 4.151 1.00 94.75 223 THR A C 1
ATOM 1804 O O . THR A 1 223 ? -2.645 0.993 5.275 1.00 94.75 223 THR A O 1
ATOM 1807 N N . GLU A 1 224 ? -2.244 2.366 3.540 1.00 94.88 224 GLU A N 1
ATOM 1808 C CA . GLU A 1 224 ? -2.894 3.548 4.106 1.00 94.88 224 GLU A CA 1
ATOM 1809 C C . GLU A 1 224 ? -4.389 3.282 4.370 1.00 94.88 224 GLU A C 1
ATOM 1811 O O . GLU A 1 224 ? -4.895 3.576 5.456 1.00 94.88 224 GLU A O 1
ATOM 1816 N N . LEU A 1 225 ? -5.084 2.636 3.425 1.00 95.56 225 LEU A N 1
ATOM 1817 C CA . LEU A 1 225 ? -6.496 2.268 3.551 1.00 95.56 225 LEU A CA 1
ATOM 1818 C C . LEU A 1 225 ? -6.745 1.260 4.681 1.00 95.56 225 LEU A C 1
ATOM 1820 O O . LEU A 1 225 ? -7.701 1.428 5.442 1.00 95.56 225 LEU A O 1
ATOM 1824 N N . LYS A 1 226 ? -5.883 0.242 4.834 1.00 95.75 226 LYS A N 1
ATOM 1825 C CA . LYS A 1 226 ? -5.934 -0.698 5.969 1.00 95.75 226 LYS A CA 1
ATOM 1826 C C . LYS A 1 226 ? -5.821 0.043 7.288 1.00 95.75 226 LYS A C 1
ATOM 1828 O O . LYS A 1 226 ? -6.645 -0.162 8.177 1.00 95.75 226 LYS A O 1
ATOM 1833 N N . GLY A 1 227 ? -4.810 0.900 7.415 1.00 96.44 227 GLY A N 1
ATOM 1834 C CA . GLY A 1 227 ? -4.578 1.656 8.637 1.00 96.44 227 GLY A CA 1
ATOM 1835 C C . GLY A 1 227 ? -5.748 2.578 8.976 1.00 96.44 227 GLY A C 1
ATOM 1836 O O . GLY A 1 227 ? -6.252 2.549 10.100 1.00 96.44 227 GLY A O 1
ATOM 1837 N N . TYR A 1 228 ? -6.252 3.322 7.989 1.00 96.69 228 TYR A N 1
ATOM 1838 C CA . TYR A 1 228 ? -7.454 4.141 8.136 1.00 96.69 228 TYR A CA 1
ATOM 1839 C C . TYR A 1 228 ? -8.656 3.313 8.612 1.00 96.69 228 TYR A C 1
ATOM 1841 O O . TYR A 1 228 ? -9.276 3.662 9.618 1.00 96.69 228 TYR A O 1
ATOM 1849 N N . ALA A 1 229 ? -8.956 2.192 7.947 1.00 96.75 229 ALA A N 1
ATOM 1850 C CA . ALA A 1 229 ? -10.078 1.329 8.307 1.00 96.75 229 ALA A CA 1
ATOM 1851 C C . ALA A 1 229 ? -9.954 0.787 9.740 1.00 96.75 229 ALA A C 1
ATOM 1853 O O . ALA A 1 229 ? -10.911 0.884 10.510 1.00 96.75 229 ALA A O 1
ATOM 1854 N N . MET A 1 230 ? -8.774 0.285 10.126 1.00 96.56 230 MET A N 1
ATOM 1855 C CA . MET A 1 230 ? -8.512 -0.209 11.482 1.00 96.56 230 MET A CA 1
ATOM 1856 C C . MET A 1 230 ? -8.811 0.850 12.546 1.00 96.56 230 MET A C 1
ATOM 1858 O O . MET A 1 230 ? -9.497 0.553 13.525 1.00 96.56 230 MET A O 1
ATOM 1862 N N . MET A 1 231 ? -8.334 2.084 12.357 1.00 97.06 231 MET A N 1
ATOM 1863 C CA . MET A 1 231 ? -8.542 3.164 13.327 1.00 97.06 231 MET A CA 1
ATOM 1864 C C . MET A 1 231 ? -10.014 3.571 13.427 1.00 97.06 231 MET A C 1
ATOM 1866 O O . MET A 1 231 ? -10.545 3.688 14.530 1.00 97.06 231 MET A O 1
ATOM 1870 N N . GLN A 1 232 ? -10.702 3.722 12.290 1.00 96.75 232 GLN A N 1
ATOM 1871 C CA . GLN A 1 232 ? -12.121 4.090 12.261 1.00 96.75 232 GLN A CA 1
ATOM 1872 C C . GLN A 1 232 ? -12.981 3.063 12.997 1.00 96.75 232 GLN A C 1
ATOM 1874 O O . GLN A 1 232 ? -13.773 3.422 13.866 1.00 96.75 232 GLN A O 1
ATOM 1879 N N . PHE A 1 233 ? -12.787 1.781 12.696 1.00 95.56 233 PHE A N 1
ATOM 1880 C CA . PHE A 1 233 ? -13.519 0.713 13.361 1.00 95.56 233 PHE A CA 1
ATOM 1881 C C . PHE A 1 233 ? -13.159 0.574 14.841 1.00 95.56 233 PHE A C 1
ATOM 1883 O O . PHE A 1 233 ? -14.039 0.309 15.655 1.00 95.56 233 PHE A O 1
ATOM 1890 N N . SER A 1 234 ? -11.902 0.813 15.212 1.00 95.88 234 SER A N 1
ATOM 1891 C CA . SER A 1 234 ? -11.483 0.799 16.616 1.00 95.88 234 SER A CA 1
ATOM 1892 C C . SER A 1 234 ? -12.188 1.889 17.425 1.00 95.88 234 SER A C 1
ATOM 1894 O O . SER A 1 234 ? -12.737 1.598 18.483 1.00 95.88 234 SER A O 1
ATOM 1896 N N . TRP A 1 235 ? -12.288 3.118 16.909 1.00 95.69 235 TRP A N 1
ATOM 1897 C CA . TRP A 1 235 ? -13.073 4.172 17.564 1.00 95.69 235 TRP A CA 1
ATOM 1898 C C . TRP A 1 235 ? -14.570 3.861 17.625 1.00 95.69 235 TRP A C 1
ATOM 1900 O O . TRP A 1 235 ? -15.203 4.147 18.641 1.00 95.69 235 TRP A O 1
ATOM 1910 N N . MET A 1 236 ? -15.142 3.237 16.589 1.00 92.94 236 MET A N 1
ATOM 1911 C CA . MET A 1 236 ? -16.536 2.774 16.625 1.00 92.94 236 MET A CA 1
ATOM 1912 C C . MET A 1 236 ? -16.766 1.729 17.726 1.00 92.94 236 MET A C 1
ATOM 1914 O O . MET A 1 236 ? -17.777 1.800 18.430 1.00 92.94 236 MET A O 1
ATOM 1918 N N . LEU A 1 237 ? -15.842 0.776 17.893 1.00 91.38 237 LEU A N 1
ATOM 1919 C CA . LEU A 1 237 ? -15.898 -0.230 18.957 1.00 91.38 237 LEU A CA 1
ATOM 1920 C C . LEU A 1 237 ? -15.780 0.424 20.334 1.00 91.38 237 LEU A C 1
ATOM 1922 O O . LEU A 1 237 ? -16.653 0.225 21.172 1.00 91.38 237 LEU A O 1
ATOM 1926 N N . LEU A 1 238 ? -14.776 1.280 20.545 1.00 92.12 238 LEU A N 1
ATOM 1927 C CA . LEU A 1 238 ? -14.577 1.985 21.816 1.00 92.12 238 LEU A CA 1
ATOM 1928 C C . LEU A 1 238 ? -15.779 2.864 22.186 1.00 92.12 238 LEU A C 1
ATOM 1930 O O . LEU A 1 238 ? -16.192 2.891 23.345 1.00 92.12 238 LEU A O 1
ATOM 1934 N N . LYS A 1 239 ? -16.386 3.540 21.204 1.00 90.00 239 LYS A N 1
ATOM 1935 C CA . LYS A 1 239 ? -17.630 4.295 21.396 1.00 90.00 239 LYS A CA 1
ATOM 1936 C C . LYS A 1 239 ? -18.789 3.386 21.790 1.00 90.00 239 LYS A C 1
ATOM 1938 O O . LYS A 1 239 ? -19.524 3.704 22.720 1.00 90.00 239 LYS A O 1
ATOM 1943 N N . THR A 1 240 ? -18.933 2.249 21.111 1.00 86.62 240 THR A N 1
ATOM 1944 C CA . THR A 1 240 ? -19.965 1.251 21.427 1.00 86.62 240 THR A CA 1
ATOM 1945 C C . THR A 1 240 ? -19.771 0.692 22.835 1.00 86.62 240 THR A C 1
ATOM 1947 O O . THR A 1 240 ? -20.747 0.512 23.544 1.00 86.62 240 THR A O 1
ATOM 1950 N N . TYR A 1 241 ? -18.533 0.514 23.295 1.00 86.88 241 TYR A N 1
ATOM 1951 C CA . TYR A 1 241 ? -18.217 0.077 24.659 1.00 86.88 241 TYR A CA 1
ATOM 1952 C C . TYR A 1 241 ? -18.297 1.191 25.717 1.00 86.88 241 TYR A C 1
ATOM 1954 O O . TYR A 1 241 ? -17.909 0.972 26.863 1.00 86.88 241 TYR A O 1
ATOM 1962 N N . GLY A 1 242 ? -18.772 2.389 25.360 1.00 85.81 242 GLY A N 1
ATOM 1963 C CA . GLY A 1 242 ? -18.949 3.496 26.302 1.00 85.81 242 GLY A CA 1
ATOM 1964 C C . GLY A 1 242 ? -17.644 4.154 26.763 1.00 85.81 242 GLY A C 1
ATOM 1965 O O . GLY A 1 242 ? -17.632 4.822 27.791 1.00 85.81 242 GLY A O 1
ATOM 1966 N N . LYS A 1 243 ? -16.534 3.993 26.026 1.00 89.88 243 LYS A N 1
ATOM 1967 C CA . LYS A 1 243 ? -15.215 4.543 26.403 1.00 89.88 243 LYS A CA 1
ATOM 1968 C C . LYS A 1 243 ? -15.012 6.006 26.000 1.00 89.88 243 LYS A C 1
ATOM 1970 O O . LYS A 1 243 ? -14.021 6.611 26.395 1.00 89.88 243 LYS A O 1
ATOM 1975 N N . GLY A 1 244 ? -15.921 6.579 25.210 1.00 88.50 244 GLY A N 1
ATOM 1976 C CA . GLY A 1 244 ? -15.833 7.962 24.737 1.00 88.50 244 GLY A CA 1
ATOM 1977 C C . GLY A 1 244 ? -16.596 8.207 23.435 1.00 88.50 244 GLY A C 1
ATOM 1978 O O . GLY A 1 244 ? -17.178 7.292 22.858 1.00 88.50 244 GLY A O 1
ATOM 1979 N N . ASN A 1 245 ? -16.612 9.459 22.966 1.00 87.00 245 ASN A N 1
ATOM 1980 C CA . ASN A 1 245 ? -17.345 9.841 21.753 1.00 87.00 245 ASN A CA 1
ATOM 1981 C C . ASN A 1 245 ? -16.543 9.581 20.464 1.00 87.00 245 ASN A C 1
ATOM 1983 O O . ASN A 1 245 ? -17.136 9.197 19.464 1.00 87.00 245 ASN A O 1
ATOM 1987 N N . PHE A 1 246 ? -15.224 9.793 20.469 1.00 92.56 246 PHE A N 1
ATOM 1988 C CA . PHE A 1 246 ? -14.273 9.537 19.368 1.00 92.56 246 PHE A CA 1
ATOM 1989 C C . PHE A 1 246 ? -14.604 10.109 17.967 1.00 92.56 246 PHE A C 1
ATOM 1991 O O . PHE A 1 246 ? -13.837 9.920 17.023 1.00 92.56 246 PHE A O 1
ATOM 1998 N N . SER A 1 247 ? -15.730 10.812 17.791 1.00 90.50 247 SER A N 1
ATOM 1999 C CA . SER A 1 247 ? -16.160 11.367 16.503 1.00 90.50 247 SER A CA 1
ATOM 2000 C C . SER A 1 247 ? -15.177 12.415 15.980 1.00 90.50 247 SER A C 1
ATOM 2002 O O . SER A 1 247 ? -14.974 12.508 14.770 1.00 90.50 247 SER A O 1
ATOM 2004 N N . LYS A 1 248 ? -14.539 13.191 16.870 1.00 93.12 248 LYS A N 1
ATOM 2005 C CA . LYS A 1 248 ? -13.596 14.230 16.446 1.00 93.12 248 LYS A CA 1
ATOM 2006 C C . LYS A 1 248 ? -12.272 13.630 15.989 1.00 93.12 248 LYS A C 1
ATOM 2008 O O . LYS A 1 248 ? -11.722 14.052 14.978 1.00 93.12 248 LYS A O 1
ATOM 2013 N N . GLU A 1 249 ? -11.791 12.622 16.699 1.00 94.50 249 GLU A N 1
ATOM 2014 C CA . GLU A 1 249 ? -10.608 11.835 16.375 1.00 94.50 249 GLU A CA 1
ATOM 2015 C C . GLU A 1 249 ? -10.791 11.135 15.024 1.00 94.50 249 GLU A C 1
ATOM 2017 O O . GLU A 1 249 ? -9.924 11.223 14.150 1.00 94.50 249 GLU A O 1
ATOM 2022 N N . ALA A 1 250 ? -11.970 10.545 14.804 1.00 94.31 250 ALA A N 1
ATOM 2023 C CA . ALA A 1 250 ? -12.346 9.935 13.536 1.00 94.31 250 ALA A CA 1
ATOM 2024 C C . ALA A 1 250 ? -12.377 10.941 12.373 1.00 94.31 250 ALA A C 1
ATOM 2026 O O . ALA A 1 250 ? -11.887 10.627 11.283 1.00 94.31 250 ALA A O 1
ATOM 2027 N N . GLU A 1 251 ? -12.910 12.147 12.598 1.00 94.44 251 GLU A N 1
ATOM 2028 C CA . GLU A 1 251 ? -12.935 13.233 11.611 1.00 94.44 251 GLU A CA 1
ATOM 2029 C C . GLU A 1 251 ? -11.520 13.729 11.275 1.00 94.44 251 GLU A C 1
ATOM 2031 O O . GLU A 1 251 ? -11.156 13.816 10.100 1.00 94.44 251 GLU A O 1
ATOM 2036 N N . ILE A 1 252 ? -10.693 14.000 12.292 1.00 94.75 252 ILE A N 1
ATOM 2037 C CA . ILE A 1 252 ? -9.296 14.421 12.116 1.00 94.75 252 ILE A CA 1
ATOM 2038 C C . ILE A 1 252 ? -8.539 13.375 11.296 1.00 94.75 252 ILE A C 1
ATOM 2040 O O . ILE A 1 252 ? -7.846 13.723 10.340 1.00 94.75 252 ILE A O 1
ATOM 2044 N N . MET A 1 253 ? -8.714 12.094 11.615 1.00 93.94 253 MET A N 1
ATOM 2045 C CA . MET A 1 253 ? -8.048 11.012 10.897 1.00 93.94 253 MET A CA 1
ATOM 2046 C C . MET A 1 253 ? -8.502 10.894 9.442 1.00 93.94 253 MET A C 1
ATOM 2048 O O . MET A 1 253 ? -7.683 10.644 8.562 1.00 93.94 253 MET A O 1
ATOM 2052 N N . LYS A 1 254 ? -9.791 11.106 9.158 1.00 94.25 254 LYS A N 1
ATOM 2053 C CA . LYS A 1 254 ? -10.300 11.156 7.780 1.00 94.25 254 LYS A CA 1
ATOM 2054 C C . LYS A 1 254 ? -9.640 12.283 6.983 1.00 94.25 254 LYS A C 1
ATOM 2056 O O . LYS A 1 254 ? -9.256 12.072 5.834 1.00 94.25 254 LYS A O 1
ATOM 2061 N N . ASN A 1 255 ? -9.478 13.457 7.587 1.00 95.19 255 ASN A N 1
ATOM 2062 C CA . ASN A 1 255 ? -8.812 14.584 6.936 1.00 95.19 255 ASN A CA 1
ATOM 2063 C C . ASN A 1 255 ? -7.329 14.286 6.684 1.00 95.19 255 ASN A C 1
ATOM 2065 O O . ASN A 1 255 ? -6.853 14.506 5.574 1.00 95.19 255 ASN A O 1
ATOM 2069 N N . GLN A 1 256 ? -6.631 13.705 7.663 1.00 93.06 256 GLN A N 1
ATOM 2070 C CA . GLN A 1 256 ? -5.232 13.290 7.512 1.00 93.06 256 GLN A CA 1
ATOM 2071 C C . GLN A 1 256 ? -5.049 12.224 6.423 1.00 93.06 256 GLN A C 1
ATOM 2073 O O . GLN A 1 256 ? -4.123 12.326 5.625 1.00 93.06 256 GLN A O 1
ATOM 2078 N N . PHE A 1 257 ? -5.938 11.229 6.357 1.00 93.75 257 PHE A N 1
ATOM 2079 C CA . PHE A 1 257 ? -5.949 10.217 5.298 1.00 93.75 257 PHE A CA 1
ATOM 2080 C C . PHE A 1 257 ? -6.072 10.859 3.909 1.00 93.75 257 PHE A C 1
ATOM 2082 O O . PHE A 1 257 ? -5.271 10.573 3.018 1.00 93.75 257 PHE A O 1
ATOM 2089 N N . ASN A 1 258 ? -7.033 11.774 3.734 1.00 92.38 258 ASN A N 1
ATOM 2090 C CA . ASN A 1 258 ? -7.226 12.487 2.471 1.00 92.38 258 ASN A CA 1
ATOM 2091 C C . ASN A 1 258 ? -6.005 13.344 2.111 1.00 92.38 258 ASN A C 1
ATOM 2093 O O . ASN A 1 258 ? -5.563 13.342 0.965 1.00 92.38 258 ASN A O 1
ATOM 2097 N N . GLU A 1 259 ? -5.442 14.062 3.085 1.00 91.88 259 GLU A N 1
ATOM 2098 C CA . GLU A 1 259 ? -4.271 14.913 2.882 1.00 91.88 259 GLU A CA 1
ATOM 2099 C C . GLU A 1 259 ? -3.041 14.097 2.464 1.00 91.88 259 GLU A C 1
ATOM 2101 O O . GLU A 1 259 ? -2.395 14.435 1.470 1.00 91.88 259 GLU A O 1
ATOM 2106 N N . ARG A 1 260 ? -2.730 13.004 3.177 1.00 90.12 260 ARG A N 1
ATOM 2107 C CA . ARG A 1 260 ? -1.605 12.118 2.839 1.00 90.12 260 ARG A CA 1
ATOM 2108 C C . ARG A 1 260 ? -1.795 11.483 1.466 1.00 90.12 260 ARG A C 1
ATOM 2110 O O . ARG A 1 260 ? -0.868 11.516 0.661 1.00 90.12 260 ARG A O 1
ATOM 2117 N N . THR A 1 261 ? -2.997 10.983 1.180 1.00 89.44 261 THR A N 1
ATOM 2118 C CA . THR A 1 261 ? -3.328 10.365 -0.112 1.00 89.44 261 THR A CA 1
ATOM 2119 C C . THR A 1 261 ? -3.147 11.357 -1.260 1.00 89.44 261 THR A C 1
ATOM 2121 O O . THR A 1 261 ? -2.460 11.040 -2.230 1.00 89.44 261 THR A O 1
ATOM 2124 N N . ASN A 1 262 ? -3.674 12.579 -1.129 1.00 89.50 262 ASN A N 1
ATOM 2125 C CA . ASN A 1 262 ? -3.529 13.619 -2.149 1.00 89.50 262 ASN A CA 1
ATOM 2126 C C . ASN A 1 262 ? -2.059 13.997 -2.362 1.00 89.50 262 ASN A C 1
ATOM 2128 O O . ASN A 1 262 ? -1.594 14.019 -3.499 1.00 89.50 262 ASN A O 1
ATOM 2132 N N . LYS A 1 263 ? -1.298 14.235 -1.285 1.00 88.12 263 LYS A N 1
ATOM 2133 C CA . LYS A 1 263 ? 0.133 14.574 -1.377 1.00 88.12 263 LYS A CA 1
ATOM 2134 C C . LYS A 1 263 ? 0.944 13.476 -2.061 1.00 88.12 263 LYS A C 1
ATOM 2136 O O . LYS A 1 263 ? 1.757 13.770 -2.937 1.00 88.12 263 LYS A O 1
ATOM 2141 N N . THR A 1 264 ? 0.725 12.217 -1.681 1.00 86.38 264 THR A N 1
ATOM 2142 C CA . THR A 1 264 ? 1.420 11.076 -2.285 1.00 86.38 264 THR A CA 1
ATOM 2143 C C . THR A 1 264 ? 1.020 10.897 -3.751 1.00 86.38 264 THR A C 1
ATOM 2145 O O . THR A 1 264 ? 1.893 10.667 -4.584 1.00 86.38 264 THR A O 1
ATOM 2148 N N . GLN A 1 265 ? -0.255 11.083 -4.101 1.00 86.38 265 GLN A N 1
ATOM 2149 C CA . GLN A 1 265 ? -0.725 11.034 -5.488 1.00 86.38 265 GLN A CA 1
ATOM 2150 C C . GLN A 1 265 ? -0.127 12.159 -6.348 1.00 86.38 265 GLN A C 1
ATOM 2152 O O . GLN A 1 265 ? 0.305 11.914 -7.475 1.00 86.38 265 GLN A O 1
ATOM 2157 N N . GLU A 1 266 ? -0.071 13.389 -5.836 1.00 86.94 266 GLU A N 1
ATOM 2158 C CA . GLU A 1 266 ? 0.547 14.521 -6.532 1.00 86.94 266 GLU A CA 1
ATOM 2159 C C . GLU A 1 266 ? 2.044 14.306 -6.754 1.00 86.94 266 GLU A C 1
ATOM 2161 O O . GLU A 1 266 ? 2.551 14.570 -7.847 1.00 86.94 266 GLU A O 1
ATOM 2166 N N . LEU A 1 267 ? 2.757 13.820 -5.733 1.00 85.12 267 LEU A N 1
ATOM 2167 C CA . LEU A 1 267 ? 4.174 13.494 -5.850 1.00 85.12 267 LEU A CA 1
ATOM 2168 C C . LEU A 1 267 ? 4.391 12.394 -6.885 1.00 85.12 267 LEU A C 1
ATOM 2170 O O . LEU A 1 267 ? 5.216 12.564 -7.780 1.00 85.12 267 LEU A O 1
ATOM 2174 N N . LEU A 1 268 ? 3.608 11.317 -6.819 1.00 84.81 268 LEU A N 1
ATOM 2175 C CA . LEU A 1 268 ? 3.675 10.239 -7.792 1.00 84.81 268 LEU A CA 1
ATOM 2176 C C . LEU A 1 268 ? 3.438 10.761 -9.209 1.00 84.81 268 LEU A C 1
ATOM 2178 O O . LEU A 1 268 ? 4.209 10.433 -10.099 1.00 84.81 268 LEU A O 1
ATOM 2182 N N . LYS A 1 269 ? 2.424 11.606 -9.430 1.00 85.75 269 LYS A N 1
ATOM 2183 C CA . LYS A 1 269 ? 2.151 12.183 -10.753 1.00 85.75 269 LYS A CA 1
ATOM 2184 C C . LYS A 1 269 ? 3.371 12.923 -11.306 1.00 85.75 269 LYS A C 1
ATOM 2186 O O . LYS A 1 269 ? 3.782 12.640 -12.427 1.00 85.75 269 LYS A O 1
ATOM 2191 N N . ARG A 1 270 ? 3.991 13.799 -10.506 1.00 85.44 270 ARG A N 1
ATOM 2192 C CA . ARG A 1 270 ? 5.210 14.530 -10.906 1.00 85.44 270 ARG A CA 1
ATOM 2193 C C . ARG A 1 270 ? 6.378 13.596 -11.213 1.00 85.44 270 ARG A C 1
ATOM 2195 O O . ARG A 1 270 ? 7.168 13.847 -12.115 1.00 85.44 270 ARG A O 1
ATOM 2202 N N . VAL A 1 271 ? 6.515 12.534 -10.432 1.00 83.50 271 VAL A N 1
ATOM 2203 C CA . VAL A 1 271 ? 7.599 11.560 -10.562 1.00 83.50 271 VAL A CA 1
ATOM 2204 C C . VAL A 1 271 ? 7.376 10.654 -11.789 1.00 83.50 271 VAL A C 1
ATOM 2206 O O . VAL A 1 271 ? 8.306 10.395 -12.546 1.00 83.50 271 VAL A O 1
ATOM 2209 N N . MET A 1 272 ? 6.132 10.269 -12.074 1.00 81.75 272 MET A N 1
ATOM 2210 C CA . MET A 1 272 ? 5.739 9.477 -13.247 1.00 81.75 272 MET A CA 1
ATOM 2211 C C . MET A 1 272 ? 5.779 10.246 -14.568 1.00 81.75 272 MET A C 1
ATOM 2213 O O . MET A 1 272 ? 5.861 9.617 -15.618 1.00 81.75 272 MET A O 1
ATOM 2217 N N . GLU A 1 273 ? 5.678 11.576 -14.540 1.00 84.38 273 GLU A N 1
ATOM 2218 C CA . GLU A 1 273 ? 5.895 12.421 -15.723 1.00 84.38 273 GLU A CA 1
ATOM 2219 C C . GLU A 1 273 ? 7.357 12.371 -16.197 1.00 84.38 273 GLU A C 1
ATOM 2221 O O . GLU A 1 273 ? 7.611 12.551 -17.385 1.00 84.38 273 GLU A O 1
ATOM 2226 N N . ARG A 1 274 ? 8.299 12.081 -15.288 1.00 78.94 274 ARG A N 1
ATOM 2227 C CA . ARG A 1 274 ? 9.729 11.921 -15.591 1.00 78.94 274 ARG A CA 1
ATOM 2228 C C . ARG A 1 274 ? 10.126 10.478 -15.913 1.00 78.94 274 ARG A C 1
ATOM 2230 O O . ARG A 1 274 ? 11.037 10.254 -16.704 1.00 78.94 274 ARG A O 1
ATOM 2237 N N . ALA A 1 275 ? 9.430 9.506 -15.323 1.00 79.06 275 ALA A N 1
ATOM 2238 C CA . ALA A 1 275 ? 9.711 8.088 -15.516 1.00 79.06 275 ALA A CA 1
ATOM 2239 C C . ALA A 1 275 ? 9.450 7.622 -16.962 1.00 79.06 275 ALA A C 1
ATOM 2241 O O . ALA A 1 275 ? 8.417 7.934 -17.562 1.00 79.06 275 ALA A O 1
ATOM 2242 N N . ASP A 1 276 ? 10.371 6.818 -17.499 1.00 74.00 276 ASP A N 1
ATOM 2243 C CA . ASP A 1 276 ? 10.225 6.230 -18.829 1.00 74.00 276 ASP A CA 1
ATOM 2244 C C . ASP A 1 276 ? 9.069 5.210 -18.863 1.00 74.00 276 ASP A C 1
ATOM 2246 O O . ASP A 1 276 ? 8.812 4.474 -17.903 1.00 74.00 276 ASP A O 1
ATOM 2250 N N . ARG A 1 277 ? 8.357 5.181 -19.991 1.00 76.44 277 ARG A N 1
ATOM 2251 C CA . ARG A 1 277 ? 7.263 4.245 -20.275 1.00 76.44 277 ARG A CA 1
ATOM 2252 C C . ARG A 1 277 ? 7.728 3.040 -21.081 1.00 76.44 277 ARG A C 1
ATOM 2254 O O . ARG A 1 277 ? 6.964 2.083 -21.201 1.00 76.44 277 ARG A O 1
ATOM 2261 N N . SER A 1 278 ? 8.924 3.104 -21.664 1.00 68.06 278 SER A N 1
ATOM 2262 C CA . SER A 1 278 ? 9.465 2.045 -22.504 1.00 68.06 278 SER A CA 1
ATOM 2263 C C . SER A 1 278 ? 9.657 0.752 -21.706 1.00 68.06 278 SER A C 1
ATOM 2265 O O . SER A 1 278 ? 10.090 0.753 -20.554 1.00 68.06 278 SER A O 1
ATOM 2267 N N . VAL A 1 279 ? 9.276 -0.364 -22.327 1.00 63.59 279 VAL A N 1
ATOM 2268 C CA . VAL A 1 279 ? 9.566 -1.717 -21.847 1.00 63.59 279 VAL A CA 1
ATOM 2269 C C . VAL A 1 279 ? 10.554 -2.306 -22.839 1.00 63.59 279 VAL A C 1
ATOM 2271 O O . VAL A 1 279 ? 10.230 -2.438 -24.020 1.00 63.59 279 VAL A O 1
ATOM 2274 N N . TRP A 1 280 ? 11.752 -2.647 -22.376 1.00 60.53 280 TRP A N 1
ATOM 2275 C CA . TRP A 1 280 ? 12.768 -3.263 -23.221 1.00 60.53 280 TRP A CA 1
ATOM 2276 C C . TRP A 1 280 ? 12.660 -4.784 -23.117 1.00 60.53 280 TRP A C 1
ATOM 2278 O O . TRP A 1 280 ? 12.837 -5.359 -22.045 1.00 60.53 280 TRP A O 1
ATOM 2288 N N . ARG A 1 281 ? 12.368 -5.457 -24.237 1.00 57.88 281 ARG A N 1
ATOM 2289 C CA . ARG A 1 281 ? 12.697 -6.880 -24.376 1.00 57.88 281 ARG A CA 1
ATOM 2290 C C . ARG A 1 281 ? 14.180 -6.922 -24.673 1.00 57.88 281 ARG A C 1
ATOM 2292 O O . ARG A 1 281 ? 14.578 -6.615 -25.790 1.00 57.88 281 ARG A O 1
ATOM 2299 N N . CYS A 1 282 ? 14.983 -7.196 -23.659 1.00 63.03 282 CYS A N 1
ATOM 2300 C CA . CYS A 1 282 ? 16.410 -7.231 -23.884 1.00 63.03 282 CYS A CA 1
ATOM 2301 C C . CYS A 1 282 ? 16.799 -8.526 -24.561 1.00 63.03 282 CYS A C 1
ATOM 2303 O O . CYS A 1 282 ? 16.731 -9.612 -23.984 1.00 63.03 282 CYS A O 1
ATOM 2305 N N . ASP A 1 283 ? 17.159 -8.355 -25.822 1.00 63.66 283 ASP A N 1
ATOM 2306 C CA . ASP A 1 283 ? 17.822 -9.358 -26.614 1.00 63.66 283 ASP A CA 1
ATOM 2307 C C . ASP A 1 283 ? 19.163 -9.731 -25.957 1.00 63.66 283 ASP A C 1
ATOM 2309 O O . ASP A 1 283 ? 19.803 -8.894 -25.307 1.00 63.66 283 ASP A O 1
ATOM 2313 N N . PRO A 1 284 ? 19.588 -10.999 -26.061 1.00 65.00 284 PRO A N 1
ATOM 2314 C CA . PRO A 1 284 ? 20.854 -11.436 -25.497 1.00 65.00 284 PRO A CA 1
ATOM 2315 C C . PRO A 1 284 ? 22.006 -10.646 -26.125 1.00 65.00 284 PRO A C 1
ATOM 2317 O O . PRO A 1 284 ? 22.044 -10.454 -27.337 1.00 65.00 284 PRO A O 1
ATOM 2320 N N . ASN A 1 285 ? 22.993 -10.249 -25.311 1.00 66.19 285 ASN A N 1
ATOM 2321 C CA . ASN A 1 285 ? 24.169 -9.494 -25.778 1.00 66.19 285 ASN A CA 1
ATOM 2322 C C . ASN A 1 285 ? 24.869 -10.159 -26.975 1.00 66.19 285 ASN A C 1
ATOM 2324 O O . ASN A 1 285 ? 25.510 -9.482 -27.782 1.00 66.19 285 ASN A O 1
ATOM 2328 N N . HIS A 1 286 ? 24.784 -11.489 -27.065 1.00 76.06 286 HIS A N 1
ATOM 2329 C CA . HIS A 1 286 ? 25.289 -12.280 -28.177 1.00 76.06 286 HIS A CA 1
ATOM 2330 C C . HIS A 1 286 ? 24.168 -13.141 -28.744 1.00 76.06 286 HIS A C 1
ATOM 2332 O O . HIS A 1 286 ? 23.596 -13.987 -28.054 1.00 76.06 286 HIS A O 1
ATOM 2338 N N . HIS A 1 287 ? 23.875 -12.919 -30.020 1.00 80.25 287 HIS A N 1
ATOM 2339 C CA . HIS A 1 287 ? 22.930 -13.733 -30.757 1.00 80.25 287 HIS A CA 1
ATOM 2340 C C . HIS A 1 287 ? 23.626 -14.986 -31.300 1.00 80.25 287 HIS A C 1
ATOM 2342 O O . HIS A 1 287 ? 24.710 -14.901 -31.875 1.00 80.25 287 HIS A O 1
ATOM 2348 N N . VAL A 1 288 ? 23.003 -16.149 -31.111 1.00 87.88 288 VAL A N 1
ATOM 2349 C CA . VAL A 1 288 ? 23.496 -17.462 -31.531 1.00 87.88 288 VAL A CA 1
ATOM 2350 C C . VAL A 1 288 ? 22.458 -18.070 -32.467 1.00 87.88 288 VAL A C 1
ATOM 2352 O O . VAL A 1 288 ? 21.288 -18.221 -32.099 1.00 87.88 288 VAL A O 1
ATOM 2355 N N . ALA A 1 289 ? 22.884 -18.382 -33.691 1.00 85.56 289 ALA A N 1
ATOM 2356 C CA . ALA A 1 289 ? 22.014 -18.940 -34.719 1.00 85.56 289 ALA A CA 1
ATOM 2357 C C . ALA A 1 289 ? 21.476 -20.311 -34.278 1.00 85.56 289 ALA A C 1
ATOM 2359 O O . ALA A 1 289 ? 22.243 -21.162 -33.830 1.00 85.56 289 ALA A O 1
ATOM 2360 N N . GLY A 1 290 ? 20.165 -20.518 -34.394 1.00 79.69 290 GLY A N 1
ATOM 2361 C CA . GLY A 1 290 ? 19.466 -21.734 -33.962 1.00 79.69 290 GLY A CA 1
ATOM 2362 C C . GLY A 1 290 ? 19.070 -21.766 -32.479 1.00 79.69 290 GLY A C 1
ATOM 2363 O O . GLY A 1 290 ? 18.306 -22.642 -32.084 1.00 79.69 290 GLY A O 1
ATOM 2364 N N . GLU A 1 291 ? 19.530 -20.813 -31.660 1.00 80.62 291 GLU A N 1
ATOM 2365 C CA . GLU A 1 291 ? 19.099 -20.670 -30.260 1.00 80.62 291 GLU A CA 1
ATOM 2366 C C . GLU A 1 291 ? 18.301 -19.384 -30.042 1.00 80.62 291 GLU A C 1
ATOM 2368 O O . GLU A 1 291 ? 17.176 -19.416 -29.545 1.00 80.62 291 GLU A O 1
ATOM 2373 N N . THR A 1 292 ? 18.882 -18.240 -30.414 1.00 76.62 292 THR A N 1
ATOM 2374 C CA . THR A 1 292 ? 18.301 -16.918 -30.139 1.00 76.62 292 THR A CA 1
ATOM 2375 C C . THR A 1 292 ? 17.818 -16.202 -31.393 1.00 76.62 292 THR A C 1
ATOM 2377 O O . THR A 1 292 ? 17.076 -15.228 -31.284 1.00 76.62 292 THR A O 1
ATOM 2380 N N . TYR A 1 293 ? 18.196 -16.685 -32.579 1.00 82.25 293 TYR A N 1
ATOM 2381 C CA . TYR A 1 293 ? 17.641 -16.248 -33.856 1.00 82.25 293 TYR A CA 1
ATOM 2382 C C . TYR A 1 293 ? 17.787 -17.337 -34.927 1.00 82.25 293 TYR A C 1
ATOM 2384 O O . TYR A 1 293 ? 18.678 -18.180 -34.844 1.00 82.25 293 TYR A O 1
ATOM 2392 N N . GLU A 1 294 ? 16.942 -17.299 -35.955 1.00 82.00 294 GLU A N 1
ATOM 2393 C CA . GLU A 1 294 ? 17.142 -18.058 -37.193 1.00 82.00 294 GLU A CA 1
ATOM 2394 C C . GLU A 1 294 ? 17.162 -17.109 -38.391 1.00 82.00 294 GLU A C 1
ATOM 2396 O O . GLU A 1 294 ? 16.395 -16.145 -38.455 1.00 82.00 294 GLU A O 1
ATOM 2401 N N . GLU A 1 295 ? 18.040 -17.387 -39.353 1.00 80.50 295 GLU A N 1
ATOM 2402 C CA . GLU A 1 295 ? 18.129 -16.627 -40.596 1.00 80.50 295 GLU A CA 1
ATOM 2403 C C . GLU A 1 295 ? 17.317 -17.302 -41.698 1.00 80.50 295 GLU A C 1
ATOM 2405 O O . GLU A 1 295 ? 17.599 -18.429 -42.111 1.00 80.50 295 GLU A O 1
ATOM 2410 N N . ILE A 1 296 ? 16.346 -16.580 -42.257 1.00 79.62 296 ILE A N 1
ATOM 2411 C CA . ILE A 1 296 ? 15.654 -17.025 -43.467 1.00 79.62 296 ILE A CA 1
ATOM 2412 C C . ILE A 1 296 ? 16.516 -16.649 -44.677 1.00 79.62 296 ILE A C 1
ATOM 2414 O O . ILE A 1 296 ? 16.371 -15.579 -45.263 1.00 79.62 296 ILE A O 1
ATOM 2418 N N . THR A 1 297 ? 17.425 -17.537 -45.070 1.00 75.38 297 THR A N 1
ATOM 2419 C CA . THR A 1 297 ? 18.394 -17.277 -46.154 1.00 75.38 297 THR A CA 1
ATOM 2420 C C . THR A 1 297 ? 17.786 -17.320 -47.561 1.00 75.38 297 THR A C 1
ATOM 2422 O O . THR A 1 297 ? 18.399 -16.848 -48.517 1.00 75.38 297 THR A O 1
ATOM 2425 N N . ARG A 1 298 ? 16.586 -17.893 -47.717 1.00 72.12 298 ARG A N 1
ATOM 2426 C CA . ARG A 1 298 ? 15.980 -18.238 -49.017 1.00 72.12 298 ARG A CA 1
ATOM 2427 C C . ARG A 1 298 ? 14.490 -17.882 -49.093 1.00 72.12 298 ARG A C 1
ATOM 2429 O O . ARG A 1 298 ? 13.703 -18.626 -49.664 1.00 72.12 298 ARG A O 1
ATOM 2436 N N . LEU A 1 299 ? 14.095 -16.751 -48.503 1.00 74.50 299 LEU A N 1
ATOM 2437 C CA . LEU A 1 299 ? 12.691 -16.314 -48.493 1.00 74.50 299 LEU A CA 1
ATOM 2438 C C . LEU A 1 299 ? 12.151 -16.038 -49.906 1.00 74.50 299 LEU A C 1
ATOM 2440 O O . LEU A 1 299 ? 11.007 -16.359 -50.206 1.00 74.50 299 LEU A O 1
ATOM 2444 N N . LEU A 1 300 ? 12.983 -15.444 -50.764 1.00 76.31 300 LEU A N 1
ATOM 2445 C CA . LEU A 1 300 ? 12.681 -15.196 -52.170 1.00 76.31 300 LEU A CA 1
ATOM 2446 C C . LEU A 1 300 ? 13.747 -15.886 -53.017 1.00 76.31 300 LEU A C 1
ATOM 2448 O O . LEU A 1 300 ? 14.930 -15.560 -52.920 1.00 76.31 300 LEU A O 1
ATOM 2452 N N . GLN A 1 301 ? 13.327 -16.846 -53.834 1.00 73.94 301 GLN A N 1
ATOM 2453 C CA . GLN A 1 301 ? 14.202 -17.582 -54.739 1.00 73.94 301 GLN A CA 1
ATOM 2454 C C . GLN A 1 301 ? 13.738 -17.341 -56.172 1.00 73.94 301 GLN A C 1
ATOM 2456 O O . GLN A 1 301 ? 12.586 -17.601 -56.505 1.00 73.94 301 GLN A O 1
ATOM 2461 N N . GLY A 1 302 ? 14.635 -16.838 -57.017 1.00 79.75 302 GLY A N 1
ATOM 2462 C CA . GLY A 1 302 ? 14.410 -16.792 -58.458 1.00 79.75 302 GLY A CA 1
ATOM 2463 C C . GLY A 1 302 ? 14.900 -18.086 -59.096 1.00 79.75 302 GLY A C 1
ATOM 2464 O O . GLY A 1 302 ? 16.042 -18.477 -58.861 1.00 79.75 302 GLY A O 1
ATOM 2465 N N . TYR A 1 303 ? 14.056 -18.728 -59.900 1.00 81.44 303 TYR A N 1
ATOM 2466 C CA . TYR A 1 303 ? 14.430 -19.880 -60.723 1.00 81.44 303 TYR A CA 1
ATOM 2467 C C . TYR A 1 303 ? 14.452 -19.497 -62.194 1.00 81.44 303 TYR A C 1
ATOM 2469 O O . TYR A 1 303 ? 13.627 -18.710 -62.655 1.00 81.44 303 TYR A O 1
ATOM 2477 N N . ILE A 1 304 ? 15.395 -20.080 -62.930 1.00 83.75 304 ILE A N 1
ATOM 2478 C CA . ILE A 1 304 ? 15.411 -20.018 -64.388 1.00 83.75 304 ILE A CA 1
ATOM 2479 C C . ILE A 1 304 ? 15.184 -21.440 -64.875 1.00 83.75 304 ILE A C 1
ATOM 2481 O O . ILE A 1 304 ? 16.064 -22.290 -64.748 1.00 83.75 304 ILE A O 1
ATOM 2485 N N . GLU A 1 305 ? 14.009 -21.683 -65.440 1.00 83.19 305 GLU A N 1
ATOM 2486 C CA . GLU A 1 305 ? 13.665 -22.964 -66.042 1.00 83.19 305 GLU A CA 1
ATOM 2487 C C . GLU A 1 305 ? 13.471 -22.822 -67.544 1.00 83.19 305 GLU A C 1
ATOM 2489 O O . GLU A 1 305 ? 13.059 -21.779 -68.058 1.00 83.19 305 GLU A O 1
ATOM 2494 N N . ASN A 1 306 ? 13.813 -23.888 -68.258 1.00 84.12 306 ASN A N 1
ATOM 2495 C CA . ASN A 1 306 ? 13.497 -23.995 -69.669 1.00 84.12 306 ASN A CA 1
ATOM 2496 C C . ASN A 1 306 ? 12.037 -24.431 -69.806 1.00 84.12 306 ASN A C 1
ATOM 2498 O O . ASN A 1 306 ? 11.588 -25.283 -69.050 1.00 84.12 306 ASN A O 1
ATOM 2502 N N . GLU A 1 307 ? 11.313 -23.910 -70.792 1.00 85.81 307 GLU A N 1
ATOM 2503 C CA . GLU A 1 307 ? 9.886 -24.210 -70.966 1.00 85.81 307 GLU A CA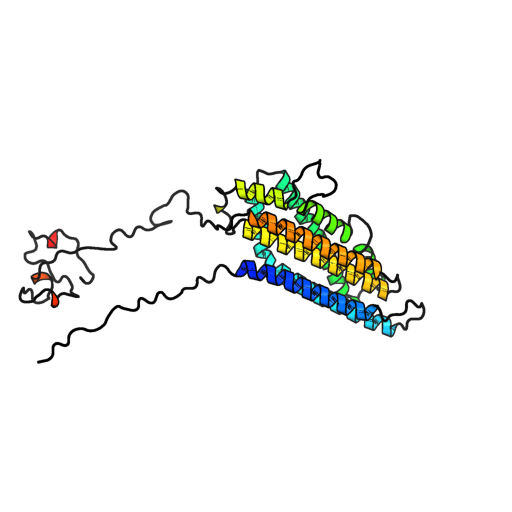 1
ATOM 2504 C C . GLU A 1 307 ? 9.610 -25.719 -71.088 1.00 85.81 307 GLU A C 1
ATOM 2506 O O . GLU A 1 307 ? 8.664 -26.236 -70.504 1.00 85.81 307 GLU A O 1
ATOM 2511 N N . VAL A 1 308 ? 10.509 -26.435 -71.768 1.00 87.50 308 VAL A N 1
ATOM 2512 C CA . VAL A 1 308 ? 10.482 -27.901 -71.909 1.00 87.50 308 VAL A CA 1
ATOM 2513 C C . VAL A 1 308 ? 10.448 -28.624 -70.559 1.00 87.50 308 VAL A C 1
ATOM 2515 O O . VAL A 1 308 ? 9.904 -29.716 -70.466 1.00 87.50 308 VAL A O 1
ATOM 2518 N N . ASP A 1 309 ? 11.033 -28.033 -69.522 1.00 85.62 309 ASP A N 1
ATOM 2519 C CA . ASP A 1 309 ? 11.118 -28.613 -68.183 1.00 85.62 309 ASP A CA 1
ATOM 2520 C C . ASP A 1 309 ? 9.952 -28.173 -67.274 1.00 85.62 309 ASP A C 1
ATOM 2522 O O . ASP A 1 309 ? 9.835 -28.661 -66.153 1.00 85.62 309 ASP A O 1
ATOM 2526 N N . LEU A 1 310 ? 9.064 -27.291 -67.756 1.00 87.12 310 LEU A N 1
ATOM 2527 C CA . LEU A 1 310 ? 7.903 -26.762 -67.027 1.00 87.12 310 LEU A CA 1
ATOM 2528 C C . LEU A 1 310 ? 6.593 -27.513 -67.315 1.00 87.12 310 LEU A C 1
ATOM 2530 O O . LEU A 1 310 ? 5.539 -27.108 -66.826 1.00 87.12 310 LEU A O 1
ATOM 2534 N N . ASN A 1 311 ? 6.626 -28.583 -68.113 1.00 85.31 311 ASN A N 1
ATOM 2535 C CA . ASN A 1 311 ? 5.478 -29.454 -68.359 1.00 85.31 311 ASN A CA 1
ATOM 2536 C C . ASN A 1 311 ? 5.897 -30.931 -68.409 1.00 85.31 311 ASN A C 1
ATOM 2538 O O . ASN A 1 311 ? 7.038 -31.266 -68.724 1.00 85.31 311 ASN A O 1
ATOM 2542 N N . ALA A 1 312 ? 4.956 -31.825 -68.103 1.00 83.31 312 ALA A N 1
ATOM 2543 C CA . ALA A 1 312 ? 5.205 -33.267 -68.093 1.00 83.31 312 ALA A CA 1
ATOM 2544 C C . ALA A 1 312 ? 5.480 -33.846 -69.494 1.00 83.31 312 ALA A C 1
ATOM 2546 O O . ALA A 1 312 ? 6.142 -34.877 -69.613 1.00 83.31 312 ALA A O 1
ATOM 2547 N N . ASP A 1 313 ? 4.988 -33.182 -70.542 1.00 84.12 313 ASP A N 1
ATOM 2548 C CA . ASP A 1 313 ? 5.092 -33.646 -71.928 1.00 84.12 313 ASP A CA 1
ATOM 2549 C C . ASP A 1 313 ? 6.457 -33.334 -72.568 1.00 84.12 313 ASP A C 1
ATOM 2551 O O . ASP A 1 313 ? 6.774 -33.852 -73.641 1.00 84.12 313 ASP A O 1
ATOM 2555 N N . GLY A 1 314 ? 7.286 -32.499 -71.934 1.00 83.81 314 GLY A N 1
ATOM 2556 C CA . GLY A 1 314 ? 8.592 -32.112 -72.457 1.00 83.81 314 GLY A CA 1
ATOM 2557 C C . GLY A 1 314 ? 8.515 -31.245 -73.720 1.00 83.81 314 GLY A C 1
ATOM 2558 O O . GLY A 1 314 ? 9.340 -31.402 -74.625 1.00 83.81 314 GLY A O 1
ATOM 2559 N N . THR A 1 315 ? 7.522 -30.359 -73.828 1.00 84.56 315 THR A N 1
ATOM 2560 C CA . THR A 1 315 ? 7.273 -29.541 -75.032 1.00 84.56 315 THR A CA 1
ATOM 2561 C C . THR A 1 315 ? 7.488 -28.042 -74.794 1.00 84.56 315 THR A C 1
ATOM 2563 O O . THR A 1 315 ? 7.563 -27.585 -73.662 1.00 84.56 315 THR A O 1
ATOM 2566 N N . CYS A 1 316 ? 7.638 -27.265 -75.870 1.00 85.75 316 CYS A N 1
ATOM 2567 C CA . CYS A 1 316 ? 7.844 -25.809 -75.839 1.00 85.75 316 CYS A CA 1
ATOM 2568 C C . CYS A 1 316 ? 6.906 -25.173 -76.871 1.00 85.75 316 CYS A C 1
ATOM 2570 O O . CYS A 1 316 ? 7.325 -24.765 -77.954 1.00 85.75 316 CYS A O 1
ATOM 2572 N N . MET A 1 317 ? 5.606 -25.277 -76.602 1.00 85.50 317 MET A N 1
ATOM 2573 C CA . MET A 1 317 ? 4.537 -24.862 -77.518 1.00 85.50 317 MET A CA 1
ATOM 2574 C C . MET A 1 317 ? 3.577 -23.857 -76.881 1.00 85.50 317 MET A C 1
ATOM 2576 O O . MET A 1 317 ? 2.732 -23.300 -77.582 1.00 85.50 317 MET A O 1
ATOM 2580 N N . GLU A 1 318 ? 3.693 -23.628 -75.576 1.00 83.94 318 GLU A N 1
ATOM 2581 C CA . GLU A 1 318 ? 2.785 -22.768 -74.831 1.00 83.94 318 GLU A CA 1
ATOM 2582 C C . GLU A 1 318 ? 3.392 -21.369 -74.668 1.00 83.94 318 GLU A C 1
ATOM 2584 O O . GLU A 1 318 ? 4.503 -21.069 -75.102 1.00 83.94 318 GLU A O 1
ATOM 2589 N N . ASN A 1 319 ? 2.636 -20.459 -74.064 1.00 84.69 319 ASN A N 1
ATOM 2590 C CA . ASN A 1 319 ? 3.121 -19.123 -73.728 1.00 84.69 319 ASN A CA 1
ATOM 2591 C C . ASN A 1 319 ? 3.254 -18.962 -72.207 1.00 84.69 319 ASN A C 1
ATOM 2593 O O . ASN A 1 319 ? 2.785 -19.793 -71.433 1.00 84.69 319 ASN A O 1
ATOM 2597 N N . CYS A 1 320 ? 3.842 -17.851 -71.754 1.00 82.31 320 CYS A N 1
ATOM 2598 C CA . CYS A 1 320 ? 4.063 -17.608 -70.325 1.00 82.31 320 CYS A CA 1
ATOM 2599 C C . CYS A 1 320 ? 2.780 -17.647 -69.472 1.00 82.31 320 CYS A C 1
ATOM 2601 O O . CYS A 1 320 ? 2.863 -17.898 -68.274 1.00 82.31 320 CYS A O 1
ATOM 2603 N N . ALA A 1 321 ? 1.595 -17.414 -70.054 1.00 83.69 321 ALA A N 1
ATOM 2604 C CA . ALA A 1 321 ? 0.340 -17.472 -69.305 1.00 83.69 321 ALA A CA 1
ATOM 2605 C C . ALA A 1 321 ? -0.044 -18.906 -68.901 1.00 83.69 321 ALA A C 1
ATOM 2607 O O . ALA A 1 321 ? -0.777 -19.073 -67.930 1.00 83.69 321 ALA A O 1
ATOM 2608 N N . ALA A 1 322 ? 0.474 -19.925 -69.594 1.00 81.56 322 ALA A N 1
ATOM 2609 C CA . ALA A 1 322 ? 0.268 -21.328 -69.240 1.00 81.56 322 ALA A CA 1
ATOM 2610 C C . ALA A 1 322 ? 1.052 -21.757 -67.982 1.00 81.56 322 ALA A C 1
ATOM 2612 O O . ALA A 1 322 ? 0.708 -22.762 -67.367 1.00 81.56 322 ALA A O 1
ATOM 2613 N N . TYR A 1 323 ? 2.066 -20.985 -67.566 1.00 83.56 323 TYR A N 1
ATOM 2614 C CA . TYR A 1 323 ? 3.028 -21.372 -66.526 1.00 83.56 323 TYR A CA 1
ATOM 2615 C C . TYR A 1 323 ? 2.965 -20.511 -65.252 1.00 83.56 323 TYR A C 1
ATOM 2617 O O . TYR A 1 323 ? 3.954 -20.405 -64.539 1.00 83.56 323 TYR A O 1
ATOM 2625 N N . GLN A 1 324 ? 1.807 -19.918 -64.931 1.00 81.12 324 GLN A N 1
ATOM 2626 C CA . GLN A 1 324 ? 1.616 -19.114 -63.704 1.00 81.12 324 GLN A CA 1
ATOM 2627 C C . GLN A 1 324 ? 1.766 -19.915 -62.399 1.00 81.12 324 GLN A C 1
ATOM 2629 O O . GLN A 1 324 ? 1.912 -19.342 -61.323 1.00 81.12 324 GLN A O 1
ATOM 2634 N N . TYR A 1 325 ? 1.622 -21.239 -62.472 1.00 83.56 325 TYR A N 1
ATOM 2635 C CA . TYR A 1 325 ? 1.777 -22.121 -61.323 1.00 83.56 325 TYR A CA 1
ATOM 2636 C C . TYR A 1 325 ? 2.178 -23.513 -61.791 1.00 83.56 325 TYR A C 1
ATOM 2638 O O . TYR A 1 325 ? 1.323 -24.346 -62.096 1.00 83.56 325 TYR A O 1
ATOM 2646 N N . THR A 1 326 ? 3.481 -23.752 -61.889 1.00 84.81 326 THR A N 1
ATOM 2647 C CA . THR A 1 326 ? 4.023 -24.997 -62.446 1.00 84.81 326 THR A CA 1
ATOM 2648 C C . THR A 1 326 ? 5.114 -25.599 -61.559 1.00 84.81 326 THR A C 1
ATOM 2650 O O . THR A 1 326 ? 5.526 -25.005 -60.566 1.00 84.81 326 THR A O 1
ATOM 2653 N N . GLU A 1 327 ? 5.556 -26.807 -61.884 1.00 86.50 327 GLU A N 1
ATOM 2654 C CA . GLU A 1 327 ? 6.632 -27.531 -61.213 1.00 86.50 327 GLU A CA 1
ATOM 2655 C C . GLU A 1 327 ? 7.737 -27.851 -62.223 1.00 86.50 327 GLU A C 1
ATOM 2657 O O . GLU A 1 327 ? 7.502 -27.947 -63.427 1.00 86.50 327 GLU A O 1
ATOM 2662 N N . SER A 1 328 ? 8.963 -28.008 -61.728 1.00 85.50 328 SER A N 1
ATOM 2663 C CA . SER A 1 328 ? 10.085 -28.452 -62.555 1.00 85.50 328 SER A CA 1
ATOM 2664 C C . SER A 1 328 ? 9.999 -29.971 -62.739 1.00 85.50 328 SER A C 1
ATOM 2666 O O . SER A 1 328 ? 10.134 -30.735 -61.780 1.00 85.50 328 SER A O 1
ATOM 2668 N N . HIS A 1 329 ? 9.748 -30.426 -63.966 1.00 85.81 329 HIS A N 1
ATOM 2669 C CA . HIS A 1 329 ? 9.555 -31.839 -64.309 1.00 85.81 329 HIS A CA 1
ATOM 2670 C C . HIS A 1 329 ? 10.841 -32.540 -64.765 1.00 85.81 329 HIS A C 1
ATOM 2672 O O . HIS A 1 329 ? 10.887 -33.771 -64.846 1.00 85.81 329 HIS A O 1
ATOM 2678 N N . GLY A 1 330 ? 11.907 -31.791 -65.050 1.00 82.50 330 GLY A N 1
ATOM 2679 C CA . GLY A 1 330 ? 13.117 -32.363 -65.619 1.00 82.50 330 GLY A CA 1
ATOM 2680 C C . GLY A 1 330 ? 14.261 -31.374 -65.772 1.00 82.50 330 GLY A C 1
ATOM 2681 O O . GLY A 1 330 ? 14.255 -30.275 -65.237 1.00 82.50 330 GLY A O 1
ATOM 2682 N N . CYS A 1 331 ? 15.300 -31.822 -66.469 1.00 84.38 331 CYS A N 1
ATOM 2683 C CA . CYS A 1 331 ? 16.354 -30.942 -66.958 1.00 84.38 331 CYS A CA 1
ATOM 2684 C C . CYS A 1 331 ? 16.752 -31.433 -68.346 1.00 84.38 331 CYS A C 1
ATOM 2686 O O . CYS A 1 331 ? 17.520 -32.392 -68.511 1.00 84.38 331 CYS A O 1
ATOM 2688 N N . PHE A 1 332 ? 16.179 -30.807 -69.366 1.00 79.06 332 PHE A N 1
ATOM 2689 C CA . PHE A 1 332 ? 16.317 -31.218 -70.747 1.00 79.06 332 PHE A CA 1
ATOM 2690 C C . PHE A 1 332 ? 17.782 -31.126 -71.182 1.00 79.06 332 PHE A C 1
ATOM 2692 O O . PHE A 1 332 ? 18.410 -30.064 -71.162 1.00 79.06 332 PHE A O 1
ATOM 2699 N N . LYS A 1 333 ? 18.342 -32.267 -71.606 1.00 76.31 333 LYS A N 1
ATOM 2700 C CA . LYS A 1 333 ? 19.769 -32.437 -71.957 1.00 76.31 333 LYS A CA 1
ATOM 2701 C C . LYS A 1 333 ? 20.745 -32.256 -70.775 1.00 76.31 333 LYS A C 1
ATOM 2703 O O . LYS A 1 333 ? 21.923 -31.978 -71.004 1.00 76.31 333 LYS A O 1
ATOM 2708 N N . GLY A 1 334 ? 20.254 -32.458 -69.547 1.00 65.38 334 GLY A N 1
ATOM 2709 C CA . GLY A 1 334 ? 20.905 -33.031 -68.357 1.00 65.38 334 GLY A CA 1
ATOM 2710 C C . GLY A 1 334 ? 22.261 -32.491 -67.888 1.00 65.38 334 GLY A C 1
ATOM 2711 O O . GLY A 1 334 ? 22.388 -32.014 -66.770 1.00 65.38 334 GLY A O 1
ATOM 2712 N N . GLU A 1 335 ? 23.316 -32.584 -68.690 1.00 62.03 335 GLU A N 1
ATOM 2713 C CA . GLU A 1 335 ? 24.693 -32.513 -68.172 1.00 62.03 335 GLU A CA 1
ATOM 2714 C C . GLU A 1 335 ? 25.407 -31.183 -68.461 1.00 62.03 335 GLU A C 1
ATOM 2716 O O . GLU A 1 335 ? 26.416 -30.868 -67.834 1.00 62.03 335 GLU A O 1
ATOM 2721 N N . LYS A 1 336 ? 24.898 -30.366 -69.395 1.00 63.00 336 LYS A N 1
ATOM 2722 C CA . LYS A 1 336 ? 25.563 -29.116 -69.835 1.00 63.00 336 LYS A CA 1
ATOM 2723 C C . LYS A 1 336 ? 24.701 -27.854 -69.728 1.00 63.00 336 LYS A C 1
ATOM 2725 O O . LYS A 1 336 ? 25.094 -26.809 -70.248 1.00 63.00 336 LYS A O 1
ATOM 2730 N N . LYS A 1 337 ? 23.522 -27.931 -69.109 1.00 71.12 337 LYS A N 1
ATOM 2731 C CA . LYS A 1 337 ? 22.556 -26.822 -69.035 1.00 71.12 337 LYS A CA 1
ATOM 2732 C C . LYS A 1 337 ? 22.482 -26.214 -67.636 1.00 71.12 337 LYS A C 1
ATOM 2734 O O . LYS A 1 337 ? 23.018 -26.758 -66.681 1.00 71.12 337 LYS A O 1
ATOM 2739 N N . PHE A 1 338 ? 21.872 -25.034 -67.544 1.00 74.31 338 PHE A N 1
ATOM 2740 C CA . PHE A 1 338 ? 21.781 -24.269 -66.299 1.00 74.31 338 PHE A CA 1
ATOM 2741 C C . PHE A 1 338 ? 20.964 -25.009 -65.223 1.00 74.31 338 PHE A C 1
ATOM 2743 O O . PHE A 1 338 ? 21.369 -25.015 -64.064 1.00 74.31 338 PHE A O 1
ATOM 2750 N N . CYS A 1 339 ? 19.913 -25.734 -65.630 1.00 77.56 339 CYS A N 1
ATOM 2751 C CA . CYS A 1 339 ? 19.037 -26.509 -64.743 1.00 77.56 339 CYS A CA 1
ATOM 2752 C C . CYS A 1 339 ? 19.752 -27.580 -63.901 1.00 77.56 339 CYS A C 1
ATOM 2754 O O . CYS A 1 339 ? 19.275 -27.923 -62.828 1.00 77.56 339 CYS A O 1
ATOM 2756 N N . SER A 1 340 ? 20.911 -28.092 -64.333 1.00 78.88 340 SER A N 1
ATOM 2757 C CA . SER A 1 340 ? 21.679 -29.068 -63.546 1.00 78.88 340 SER A CA 1
ATOM 2758 C C . SER A 1 340 ? 22.692 -28.444 -62.591 1.00 78.88 340 SER A C 1
ATOM 2760 O O . SER A 1 340 ? 23.268 -29.148 -61.765 1.00 78.88 340 SER A O 1
ATOM 2762 N N . ARG A 1 341 ? 22.924 -27.131 -62.704 1.00 80.75 341 ARG A N 1
ATOM 2763 C CA . ARG A 1 341 ? 23.806 -26.363 -61.815 1.00 80.75 341 ARG A CA 1
ATOM 2764 C C . ARG A 1 341 ? 23.033 -25.603 -60.742 1.00 80.75 341 ARG A C 1
ATOM 2766 O O . ARG A 1 341 ? 23.626 -25.279 -59.718 1.00 80.75 341 ARG A O 1
ATOM 2773 N N . GLN A 1 342 ? 21.757 -25.300 -60.982 1.00 80.88 342 GLN A N 1
ATOM 2774 C CA . GLN A 1 342 ? 20.871 -24.787 -59.941 1.00 80.88 342 GLN A CA 1
ATOM 2775 C C . GLN A 1 342 ? 20.465 -25.921 -58.998 1.00 80.88 342 GLN A C 1
ATOM 2777 O O . GLN A 1 342 ? 20.365 -27.081 -59.402 1.00 80.88 342 GLN A O 1
ATOM 2782 N N . GLU A 1 343 ? 20.244 -25.590 -57.728 1.00 80.62 343 GLU A N 1
ATOM 2783 C CA . GLU A 1 343 ? 19.549 -26.512 -56.831 1.00 80.62 343 GLU A CA 1
ATOM 2784 C C . GLU A 1 343 ? 18.142 -26.793 -57.380 1.00 80.62 343 GLU A C 1
ATOM 2786 O O . GLU A 1 343 ? 17.663 -26.065 -58.242 1.00 80.62 343 GLU A O 1
ATOM 2791 N N . LYS A 1 344 ? 17.487 -27.872 -56.947 1.00 77.56 344 LYS A N 1
ATOM 2792 C CA . LYS A 1 344 ? 16.133 -28.190 -57.420 1.00 77.56 344 LYS A CA 1
ATOM 2793 C C . LYS A 1 344 ? 15.080 -27.527 -56.543 1.00 77.56 344 LYS A C 1
ATOM 2795 O O . LYS A 1 344 ? 15.143 -27.638 -55.316 1.00 77.56 344 LYS A O 1
ATOM 2800 N N . CYS A 1 345 ? 14.085 -26.902 -57.170 1.00 77.88 345 CYS A N 1
ATOM 2801 C CA . CYS A 1 345 ? 12.899 -26.431 -56.472 1.00 77.88 345 CYS A CA 1
ATOM 2802 C C . CYS A 1 345 ? 11.935 -27.609 -56.357 1.00 77.88 345 CYS A C 1
ATOM 2804 O O . CYS A 1 345 ? 11.415 -28.081 -57.362 1.00 77.88 345 CYS A O 1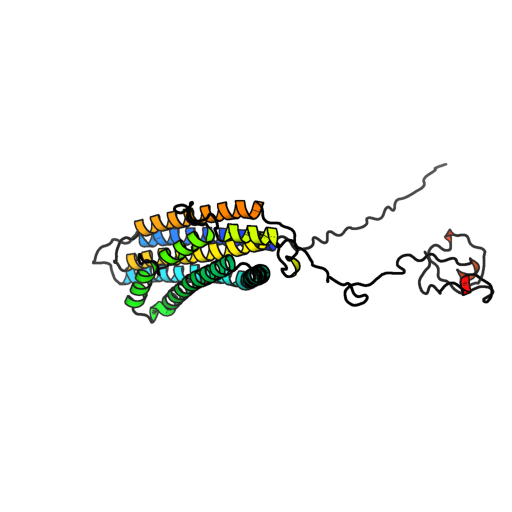
ATOM 2806 N N . ASN A 1 346 ? 11.700 -28.084 -55.135 1.00 79.25 346 ASN A N 1
ATOM 2807 C CA . ASN A 1 346 ? 10.675 -29.102 -54.874 1.00 79.25 346 ASN A CA 1
ATOM 2808 C C . ASN A 1 346 ? 9.281 -28.483 -54.672 1.00 79.25 346 ASN A C 1
ATOM 2810 O O . ASN A 1 346 ? 8.314 -29.200 -54.430 1.00 79.25 346 ASN A O 1
ATOM 2814 N N . GLY A 1 347 ? 9.199 -27.151 -54.679 1.00 80.44 347 GLY A N 1
ATOM 2815 C CA . GLY A 1 347 ? 7.957 -26.401 -54.603 1.00 80.44 347 GLY A CA 1
ATOM 2816 C C . GLY A 1 347 ? 7.490 -25.951 -55.982 1.00 80.44 347 GLY A C 1
ATOM 2817 O O . GLY A 1 347 ? 8.130 -26.200 -57.002 1.00 80.44 347 GLY A O 1
ATOM 2818 N N . LYS A 1 348 ? 6.366 -25.243 -55.991 1.00 83.69 348 LYS A N 1
ATOM 2819 C CA . LYS A 1 348 ? 5.800 -24.683 -57.214 1.00 83.69 348 LYS A CA 1
ATOM 2820 C C . LYS A 1 348 ? 6.458 -23.356 -57.568 1.00 83.69 348 LYS A C 1
ATOM 2822 O O . LYS A 1 348 ? 6.735 -22.541 -56.688 1.00 83.69 348 LYS A O 1
ATOM 2827 N N . LEU A 1 349 ? 6.689 -23.166 -58.857 1.00 83.00 349 LEU A N 1
ATOM 2828 C CA . LEU A 1 349 ? 7.194 -21.951 -59.474 1.00 83.00 349 LEU A CA 1
ATOM 2829 C C . LEU A 1 349 ? 6.006 -21.040 -59.798 1.00 83.00 349 LEU A C 1
ATOM 2831 O O . LEU A 1 349 ? 4.994 -21.509 -60.328 1.00 83.00 349 LEU A O 1
ATOM 2835 N N . LEU A 1 350 ? 6.139 -19.772 -59.409 1.00 76.50 350 LEU A N 1
ATOM 2836 C CA . LEU A 1 350 ? 5.128 -18.717 -59.522 1.00 76.50 350 LEU A CA 1
ATOM 2837 C C . LEU A 1 350 ? 5.469 -17.737 -60.643 1.00 76.50 350 LEU A C 1
ATOM 2839 O O . LEU A 1 350 ? 6.677 -17.432 -60.790 1.00 76.50 350 LEU A O 1
#

Radius of gyration: 34.91 Å; chains: 1; bounding box: 55×55×112 Å

Secondary structure (DSSP, 8-state):
--------------------S-SSHHHHHHHHHHHHHHHHHHHHHHHHHHHHT----S---HHHHHHHHHHHHHHHHHHHHHHHHHHHHHHHHHHHHHHHHHHHTTT-HHHHHHHHHHHHHHHHHHHHHHHHHHHHHTTTTS-HHHHHHHHHHHT-SSTTSHHHHHHHHHHHHH--SS-GGG----HHHHHHHHHHHGGGTGGG-SS-HHHHHHHHHHHHHHHHHHHHHHHHHHHHHHHHTTS---HHHHHHHHHHHHHHHHHHHHHHHHHHHHS---------SS--BTTTB---TTSS------GGGSSTT----S-GGGGSSB-----TTTTSSGGGTSPP--S-B-

pLDDT: mean 79.02, std 16.57, range [28.97, 97.06]

Organism: Culicoides sonorensis (NCBI:txid179676)

Foldseek 3Di:
DDDDDDDDDPDDPPPPPPVVVPDCVLVVLLVVLVVLLVVLVVLLVVLVVLLVPDPLDPDDDPVVLVVNLLVLLVSLLVSLVSLVVSCVVLVVVLVLLLVLLCVLCVVPPPLVVLSVLLVVLLVLLVVLSVVLNVCSVCVVVDDLVVLLVSLCQQQPPDLSHLVNSLVVNLCQQQNDPVPVVVDDCRSLNVSLVSLVVCVVVLQVRQFFSLSSLSSVLSSSSSSLSSSLSSNSSSLSSCSSVSVDDCPVVNVVSVVVSVVSNVSSVVSSVVSSVSTDRDGDNDQPPDDDDPPRDHDPPPPDDDDDDDCLQFDCVSDDDDDPVVQPWTAGNDHVPADPDPCNVDDHDPHIDD

Sequence (350 aa):
MRYFNTNYIISILFISLLTLPHCYAVIEDVLDVLRLSKEIVSSIAGTWNLVEQTPLTNDIDLPFLKRKEKKILLKITEVQRRIDLTENQMKNTASWTIESIKEHMKDNTKLDLAIHELMDLMNRISAQSKMLRHYTEHRDELEQVTLETTATWIVSPNIGAVQGILNRIHLLVSGSSDLKYFGKNSLLEMLVEQLEEAKNSICSTKQSPQQMMYQLYNVLSLTELKGYAMMQFSWMLLKTYGKGNFSKEAEIMKNQFNERTNKTQELLKRVMERADRSVWRCDPNHHVAGETYEEITRLLQGYIENEVDLNADGTCMENCAAYQYTESHGCFKGEKKFCSRQEKCNGKLL